Protein AF-A0A8H4ARK0-F1 (afdb_monomer_lite)

pLDDT: mean 83.79, std 12.38, range [45.91, 98.38]

Organism: Gigaspora margarita (NCBI:txid4874)

Sequence (188 aa):
MAQNTLETLVEHFGFAPISAIDDVINSVNELLYTAIMGLEQFVLSELKSSEEVDQGMDLTSDQTKEEYVDQELDAMRKKVLAVKAMNYKLKEEISRTDKCVKKLERWKERLSFLLTTAKHYNVSPVIDTVRLVTDQLLAIKRTTTNLQSQVDDEKLKQFAIISDERESFVSTMVLRQTEQMKMQQHEQ

Structure (mmCIF, N/CA/C/O backbone):
data_AF-A0A8H4ARK0-F1
#
_entry.id   AF-A0A8H4ARK0-F1
#
loop_
_atom_site.group_PDB
_atom_site.id
_atom_site.type_symbol
_atom_site.label_atom_id
_atom_site.label_alt_id
_atom_site.label_comp_id
_atom_site.label_asym_id
_atom_site.label_entity_id
_atom_site.label_seq_id
_atom_site.pdbx_PDB_ins_code
_atom_site.Cartn_x
_atom_site.Cartn_y
_atom_site.Cartn_z
_atom_site.occupancy
_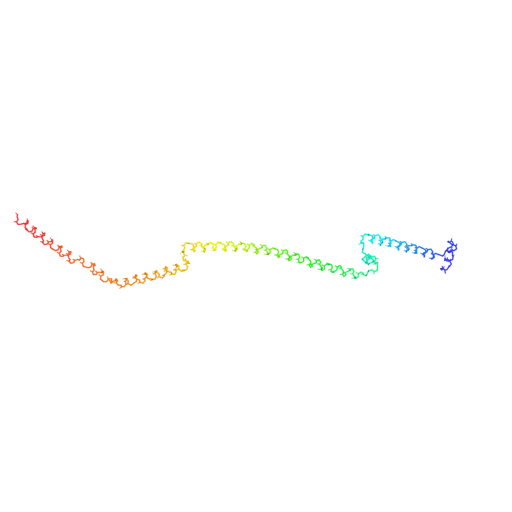atom_site.B_iso_or_equiv
_atom_site.auth_seq_id
_atom_site.auth_comp_id
_atom_site.auth_asym_id
_atom_site.auth_atom_id
_atom_site.pdbx_PDB_model_num
ATOM 1 N N . MET A 1 1 ? 49.758 -14.863 -62.834 1.00 51.56 1 MET A N 1
ATOM 2 C CA . MET A 1 1 ? 48.480 -14.559 -63.519 1.00 51.56 1 MET A CA 1
ATOM 3 C C . MET A 1 1 ? 47.736 -13.369 -62.909 1.00 51.56 1 MET A C 1
ATOM 5 O O . MET A 1 1 ? 47.153 -12.636 -63.684 1.00 51.56 1 MET A O 1
ATOM 9 N N . ALA A 1 2 ? 47.796 -13.109 -61.592 1.00 58.28 2 ALA A N 1
ATOM 10 C CA . ALA A 1 2 ? 47.162 -11.922 -60.988 1.00 58.28 2 ALA A CA 1
ATOM 11 C C . ALA A 1 2 ? 47.881 -10.577 -61.275 1.00 58.28 2 ALA A C 1
ATOM 13 O O . ALA A 1 2 ? 47.228 -9.538 -61.335 1.00 58.28 2 ALA A O 1
ATOM 14 N N . GLN A 1 3 ? 49.204 -10.593 -61.495 1.00 59.00 3 GLN A N 1
ATOM 15 C CA . GLN A 1 3 ? 49.994 -9.379 -61.767 1.00 59.00 3 GLN A CA 1
ATOM 16 C C . GLN A 1 3 ? 49.591 -8.706 -63.093 1.00 59.00 3 GLN A C 1
ATOM 18 O O . GLN A 1 3 ? 49.304 -7.515 -63.110 1.00 59.00 3 GLN A O 1
ATOM 23 N N . ASN A 1 4 ? 49.451 -9.490 -64.173 1.00 66.94 4 ASN A N 1
ATOM 24 C CA . ASN A 1 4 ? 49.097 -8.970 -65.500 1.00 66.94 4 ASN A CA 1
ATOM 25 C C . ASN A 1 4 ? 47.713 -8.305 -65.518 1.00 66.94 4 ASN A C 1
ATOM 27 O O . ASN A 1 4 ? 47.526 -7.311 -66.203 1.00 66.94 4 ASN A O 1
ATOM 31 N N . THR A 1 5 ? 46.744 -8.813 -64.750 1.00 75.31 5 THR A N 1
ATOM 32 C CA . THR A 1 5 ? 45.418 -8.185 -64.640 1.00 75.31 5 THR A CA 1
ATOM 33 C C . THR A 1 5 ? 45.461 -6.845 -63.914 1.00 75.31 5 THR A C 1
ATOM 35 O O . THR A 1 5 ? 44.751 -5.932 -64.317 1.00 75.31 5 THR A O 1
ATOM 38 N N . LEU A 1 6 ? 46.293 -6.697 -62.876 1.00 75.75 6 LEU A N 1
ATOM 39 C CA . LEU A 1 6 ? 46.456 -5.418 -62.181 1.00 75.75 6 LEU A CA 1
ATOM 40 C C . LEU A 1 6 ? 47.128 -4.389 -63.096 1.00 75.75 6 LEU A C 1
ATOM 42 O O . LEU A 1 6 ? 46.671 -3.258 -63.159 1.00 75.75 6 LEU A O 1
ATOM 46 N N . GLU A 1 7 ? 48.162 -4.796 -63.835 1.00 81.19 7 GLU A N 1
ATOM 47 C CA . GLU A 1 7 ? 48.854 -3.939 -64.805 1.00 81.19 7 GLU A CA 1
ATOM 48 C C . GLU A 1 7 ? 47.914 -3.478 -65.927 1.00 81.19 7 GLU A C 1
ATOM 50 O O . GLU A 1 7 ? 47.842 -2.283 -66.192 1.00 81.19 7 GLU A O 1
ATOM 55 N N . THR A 1 8 ? 47.110 -4.379 -66.509 1.00 81.19 8 THR A N 1
ATOM 56 C CA . THR A 1 8 ? 46.101 -4.008 -67.521 1.00 81.19 8 THR A CA 1
ATOM 57 C C . THR A 1 8 ? 45.016 -3.087 -66.956 1.00 81.19 8 THR A C 1
ATOM 59 O O . THR A 1 8 ? 44.562 -2.176 -67.643 1.00 81.19 8 THR A O 1
ATOM 62 N N . LEU A 1 9 ? 44.586 -3.293 -65.706 1.00 79.62 9 LEU A N 1
ATOM 63 C CA . LEU A 1 9 ? 43.606 -2.419 -65.052 1.00 79.62 9 LEU A CA 1
ATOM 64 C C . LEU A 1 9 ? 44.194 -1.035 -64.754 1.00 79.62 9 LEU A C 1
ATOM 66 O O . LEU A 1 9 ? 43.535 -0.033 -65.016 1.00 79.62 9 LEU A O 1
ATOM 70 N N . VAL A 1 10 ? 45.428 -0.969 -64.252 1.00 87.56 10 VAL A N 1
ATOM 71 C CA . VAL A 1 10 ? 46.145 0.292 -64.008 1.00 87.56 10 VAL A CA 1
ATOM 72 C C . VAL A 1 10 ? 46.343 1.054 -65.315 1.00 87.56 10 VAL A C 1
ATOM 74 O O . VAL A 1 10 ? 46.123 2.260 -65.355 1.00 87.56 10 VAL A O 1
ATOM 77 N N . GLU A 1 11 ? 46.711 0.360 -66.391 1.00 86.50 11 GLU A N 1
ATOM 78 C CA . GLU A 1 11 ? 46.869 0.953 -67.719 1.00 86.50 11 GLU A CA 1
ATOM 79 C C . GLU A 1 11 ? 45.535 1.476 -68.276 1.00 86.50 11 GLU A C 1
ATOM 81 O O . GLU A 1 11 ? 45.483 2.583 -68.806 1.00 86.50 11 GLU A O 1
ATOM 86 N N . HIS A 1 12 ? 44.440 0.723 -68.118 1.00 87.56 12 HIS A N 1
ATOM 87 C CA . HIS A 1 12 ? 43.123 1.117 -68.624 1.00 87.56 12 HIS A CA 1
ATOM 88 C C . HIS A 1 12 ? 42.503 2.292 -67.855 1.00 87.56 12 HIS A C 1
ATOM 90 O O . HIS A 1 12 ? 41.926 3.192 -68.462 1.00 87.56 12 HIS A O 1
ATOM 96 N N . PHE A 1 13 ? 42.601 2.279 -66.524 1.00 85.25 13 PHE A N 1
ATOM 97 C CA . PHE A 1 13 ? 41.976 3.281 -65.659 1.00 85.25 13 PHE A CA 1
ATOM 98 C C . PHE A 1 13 ? 42.891 4.473 -65.346 1.00 85.25 13 PHE A C 1
ATOM 100 O O . PHE A 1 13 ? 42.403 5.520 -64.930 1.00 85.25 13 PHE A O 1
ATOM 107 N N . GLY A 1 14 ? 44.204 4.347 -65.559 1.00 89.56 14 GLY A N 1
ATOM 108 C CA . GLY A 1 14 ? 45.192 5.390 -65.263 1.00 89.56 14 GLY A CA 1
ATOM 109 C C . GLY A 1 14 ? 45.524 5.546 -63.773 1.00 89.56 14 GLY A C 1
ATOM 110 O O . GLY A 1 14 ? 46.264 6.456 -63.406 1.00 89.56 14 GLY A O 1
ATOM 111 N N . PHE A 1 15 ? 44.995 4.676 -62.910 1.00 87.94 15 PHE A N 1
ATOM 112 C CA . PHE A 1 15 ? 45.263 4.641 -61.472 1.00 87.94 15 PHE A CA 1
ATOM 113 C C . PHE A 1 15 ? 45.183 3.204 -60.945 1.00 87.94 15 PHE A C 1
ATOM 115 O O . PHE A 1 15 ? 44.562 2.330 -61.552 1.00 87.94 15 PHE A O 1
ATOM 122 N N . ALA A 1 16 ? 45.805 2.943 -59.793 1.00 88.88 16 ALA A N 1
ATOM 123 C CA . ALA A 1 16 ? 45.709 1.641 -59.148 1.00 88.88 16 ALA A CA 1
ATOM 124 C C . ALA A 1 16 ? 44.320 1.457 -58.515 1.00 88.88 16 ALA A C 1
ATOM 126 O O . ALA A 1 16 ? 43.919 2.303 -57.720 1.00 88.88 16 ALA A O 1
ATOM 127 N N . PRO A 1 17 ? 43.593 0.354 -58.785 1.00 87.19 17 PRO A N 1
ATOM 128 C CA . PRO A 1 17 ? 42.262 0.129 -58.211 1.00 87.19 17 PRO A CA 1
ATOM 129 C C . PRO A 1 17 ? 42.208 0.234 -56.681 1.00 87.19 17 PRO A C 1
ATOM 131 O O . PRO A 1 17 ? 41.196 0.658 -56.133 1.00 87.19 17 PRO A O 1
ATOM 134 N N . ILE A 1 18 ? 43.307 -0.104 -55.994 1.00 88.38 18 ILE A N 1
ATOM 135 C CA . ILE A 1 18 ? 43.421 0.052 -54.540 1.00 88.38 18 ILE A CA 1
ATOM 136 C C . ILE A 1 18 ? 43.336 1.520 -54.104 1.00 88.38 18 ILE A C 1
ATOM 138 O O . ILE A 1 18 ? 42.669 1.807 -53.122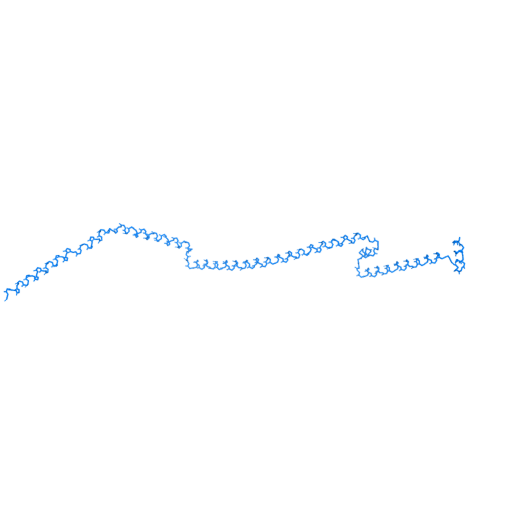 1.00 88.38 18 ILE A O 1
ATOM 142 N N . SER A 1 19 ? 43.891 2.453 -54.884 1.00 90.00 19 SER A N 1
ATOM 143 C CA . SER A 1 19 ? 43.802 3.891 -54.609 1.00 90.00 19 SER A CA 1
ATOM 144 C C . SER A 1 19 ? 42.364 4.397 -54.693 1.00 90.00 19 SER A C 1
ATOM 146 O O . SER A 1 19 ? 41.947 5.176 -53.849 1.00 90.00 19 SER A O 1
ATOM 148 N N . ALA A 1 20 ? 41.568 3.900 -55.647 1.00 89.88 20 ALA A N 1
ATOM 149 C CA . ALA A 1 20 ? 40.151 4.260 -55.713 1.00 89.88 20 ALA A CA 1
ATOM 150 C C . ALA A 1 20 ? 39.344 3.706 -54.531 1.00 89.88 20 ALA A C 1
ATOM 152 O O . ALA A 1 20 ? 38.422 4.365 -54.060 1.00 89.88 20 ALA A O 1
ATOM 153 N N . ILE A 1 21 ? 39.677 2.508 -54.039 1.00 93.50 21 ILE A N 1
ATOM 154 C CA . ILE A 1 21 ? 39.048 1.952 -52.833 1.00 93.50 21 ILE A CA 1
ATOM 155 C C . ILE A 1 21 ? 39.446 2.771 -51.601 1.00 93.50 21 ILE A C 1
ATOM 157 O O . ILE A 1 21 ? 38.573 3.106 -50.805 1.00 93.50 21 ILE A O 1
ATOM 161 N N . ASP A 1 22 ? 40.721 3.138 -51.469 1.00 95.19 22 ASP A N 1
ATOM 162 C CA . ASP A 1 22 ? 41.206 3.973 -50.368 1.00 95.19 22 ASP A CA 1
ATOM 163 C C . ASP A 1 22 ? 40.525 5.350 -50.369 1.00 95.19 22 ASP A C 1
ATOM 165 O O . ASP A 1 22 ? 40.058 5.801 -49.325 1.00 95.19 22 ASP A O 1
ATOM 169 N N . ASP A 1 23 ? 40.369 5.990 -51.531 1.00 95.00 23 ASP A N 1
ATOM 170 C CA . ASP A 1 23 ? 39.663 7.272 -51.658 1.00 95.00 23 ASP A CA 1
ATOM 171 C C . ASP A 1 23 ? 38.175 7.155 -51.281 1.00 95.00 23 ASP A C 1
ATOM 173 O O . ASP A 1 23 ? 37.614 8.035 -50.617 1.00 95.00 23 ASP A O 1
ATOM 177 N N . VAL A 1 24 ? 37.521 6.047 -51.649 1.00 95.06 24 VAL A N 1
ATOM 178 C CA . VAL A 1 24 ? 36.138 5.760 -51.234 1.00 95.06 24 VAL A CA 1
ATOM 179 C C . VAL A 1 24 ? 36.056 5.542 -49.723 1.00 95.06 24 VAL A C 1
ATOM 181 O O . VAL A 1 24 ? 35.189 6.121 -49.077 1.00 95.06 24 VAL A O 1
ATOM 184 N N . ILE A 1 25 ? 36.960 4.759 -49.135 1.00 93.44 25 ILE A N 1
ATOM 185 C CA . ILE A 1 25 ? 36.980 4.523 -47.685 1.00 93.44 25 ILE A CA 1
ATOM 186 C C . ILE A 1 25 ? 37.217 5.836 -46.934 1.00 93.44 25 ILE A C 1
ATOM 188 O O . ILE A 1 25 ? 36.484 6.147 -45.997 1.00 93.44 25 ILE A O 1
ATOM 192 N N . ASN A 1 26 ? 38.193 6.631 -47.369 1.00 94.38 26 ASN A N 1
ATOM 193 C CA . ASN A 1 26 ? 38.520 7.905 -46.740 1.00 94.38 26 ASN A CA 1
ATOM 194 C C . ASN A 1 26 ? 37.355 8.892 -46.846 1.00 94.38 26 ASN A C 1
ATOM 196 O O . ASN A 1 26 ? 36.967 9.476 -45.841 1.00 94.38 26 ASN A O 1
ATOM 200 N N . SER A 1 27 ? 36.737 9.031 -48.022 1.00 96.25 27 SER A N 1
ATOM 201 C CA . SER A 1 27 ? 35.581 9.924 -48.189 1.00 96.25 27 SER A CA 1
ATOM 202 C C . SER A 1 27 ? 34.372 9.498 -47.351 1.00 96.25 27 SER A C 1
ATOM 204 O O . SER A 1 27 ? 33.697 10.355 -46.782 1.00 96.25 27 SER A O 1
ATOM 206 N N . VAL A 1 28 ? 34.118 8.191 -47.220 1.00 94.44 28 VAL A N 1
ATOM 207 C CA . VAL A 1 28 ? 33.052 7.670 -46.353 1.00 94.44 28 VAL A CA 1
ATOM 208 C C . VAL A 1 28 ? 33.364 7.929 -44.880 1.00 94.44 28 VAL A C 1
ATOM 210 O O . VAL A 1 28 ? 32.476 8.369 -44.154 1.00 94.44 28 VAL A O 1
ATOM 213 N N . ASN A 1 29 ? 34.603 7.708 -44.440 1.00 90.94 29 ASN A N 1
ATOM 214 C CA . ASN A 1 29 ? 35.008 7.965 -43.059 1.00 90.94 29 ASN A CA 1
ATOM 215 C C . ASN A 1 29 ? 34.916 9.455 -42.713 1.00 90.94 29 ASN A C 1
ATOM 217 O O . ASN A 1 29 ? 34.326 9.806 -41.698 1.00 90.94 29 ASN A O 1
ATOM 221 N N . GLU A 1 30 ? 35.415 10.339 -43.577 1.00 94.38 30 GLU A N 1
ATOM 222 C CA . GLU A 1 30 ? 35.297 11.792 -43.402 1.00 94.38 30 GLU A CA 1
ATOM 223 C C . GLU A 1 30 ? 33.831 12.236 -43.311 1.00 94.38 30 GLU A C 1
ATOM 225 O O . GLU A 1 30 ? 33.460 13.019 -42.433 1.00 94.38 30 GLU A O 1
ATOM 230 N N . LEU A 1 31 ? 32.963 11.698 -44.176 1.00 93.94 31 LEU A N 1
ATOM 231 C CA . LEU A 1 31 ? 31.534 12.003 -44.148 1.00 93.94 31 LEU A CA 1
ATOM 232 C C . LEU A 1 31 ? 30.861 11.473 -42.875 1.00 93.94 31 LEU A C 1
ATOM 234 O O . LEU A 1 31 ? 30.014 12.159 -42.304 1.00 93.94 31 LEU A O 1
ATOM 238 N N . LEU A 1 32 ? 31.261 10.288 -42.408 1.00 88.00 32 LEU A N 1
ATOM 239 C CA . LEU A 1 32 ? 30.779 9.697 -41.164 1.00 88.00 32 LEU A CA 1
ATOM 240 C C . LEU A 1 32 ? 31.176 10.554 -39.956 1.00 88.00 32 LEU A C 1
ATOM 242 O O . LEU A 1 32 ? 30.304 10.928 -39.174 1.00 88.00 32 LEU A O 1
ATOM 246 N N . TYR A 1 33 ? 32.454 10.919 -39.828 1.00 89.12 33 TYR A N 1
ATOM 247 C CA . TYR A 1 33 ? 32.925 11.782 -38.742 1.00 89.12 33 TYR A CA 1
ATOM 248 C C . TYR A 1 33 ? 32.254 13.155 -38.788 1.00 89.12 33 TYR A C 1
ATOM 250 O O . TYR A 1 33 ? 31.778 13.635 -37.762 1.00 89.12 33 TYR A O 1
ATOM 258 N N . THR A 1 34 ? 32.110 13.750 -39.976 1.00 93.31 34 THR A N 1
ATOM 259 C CA . THR A 1 34 ? 31.403 15.029 -40.151 1.00 93.31 34 THR A CA 1
ATOM 260 C C . THR A 1 34 ? 29.944 14.936 -39.701 1.00 93.31 34 THR A C 1
ATOM 262 O O . THR A 1 34 ? 29.442 15.837 -39.027 1.00 93.31 34 THR A O 1
ATOM 265 N N . ALA A 1 35 ? 29.252 13.847 -40.044 1.00 91.75 35 ALA A N 1
ATOM 266 C CA . ALA A 1 35 ? 27.867 13.631 -39.641 1.00 91.75 35 ALA A CA 1
ATOM 267 C C . ALA A 1 35 ? 27.733 13.428 -38.124 1.00 91.75 35 ALA A C 1
ATOM 269 O O . ALA A 1 35 ? 26.840 14.018 -37.516 1.00 91.75 35 ALA A O 1
ATOM 270 N N . ILE A 1 36 ? 28.628 12.643 -37.512 1.00 87.38 36 ILE A N 1
ATOM 271 C CA . ILE A 1 36 ? 28.646 12.405 -36.061 1.00 87.38 36 ILE A CA 1
ATOM 272 C C . ILE A 1 36 ? 28.932 13.708 -35.309 1.00 87.38 36 ILE A C 1
ATOM 274 O O . ILE A 1 36 ? 28.179 14.050 -34.405 1.00 87.38 36 ILE A O 1
ATOM 278 N N . MET A 1 37 ? 29.934 14.485 -35.725 1.00 87.25 37 MET A N 1
ATOM 279 C CA . MET A 1 37 ? 30.240 15.783 -35.112 1.00 87.25 37 MET A CA 1
ATOM 280 C C . MET A 1 37 ? 29.082 16.779 -35.252 1.00 87.25 37 MET A C 1
ATOM 282 O O . MET A 1 37 ? 28.755 17.497 -34.309 1.00 87.25 37 MET A O 1
ATOM 286 N N . GLY A 1 38 ? 28.434 16.824 -36.422 1.00 89.44 38 GLY A N 1
ATOM 287 C CA . GLY A 1 38 ? 27.257 17.669 -36.635 1.00 89.44 38 GLY A CA 1
ATOM 288 C C . GLY A 1 38 ? 26.084 17.268 -35.739 1.00 89.44 38 GLY A C 1
ATOM 289 O O . GLY A 1 38 ? 25.382 18.131 -35.207 1.00 89.44 38 GLY A O 1
ATOM 290 N N . LEU A 1 39 ? 25.897 15.963 -35.531 1.00 87.94 39 LEU A N 1
ATOM 291 C CA . LEU A 1 39 ? 24.898 15.429 -34.614 1.00 87.94 39 LEU A CA 1
ATOM 292 C C . LEU A 1 39 ? 25.242 15.753 -33.153 1.00 87.94 39 LEU A C 1
ATOM 294 O O . LEU A 1 39 ? 24.378 16.237 -32.429 1.00 87.94 39 LEU A O 1
ATOM 298 N N . GLU A 1 40 ? 26.488 15.546 -32.730 1.00 86.25 40 GLU A N 1
ATOM 299 C CA . GLU A 1 40 ? 26.976 15.881 -31.388 1.00 86.25 40 GLU A CA 1
ATOM 300 C C . GLU A 1 40 ? 26.754 17.366 -31.083 1.00 86.25 40 GLU A C 1
ATOM 302 O O . GLU A 1 40 ? 26.147 17.715 -30.071 1.00 86.25 40 GLU A O 1
ATOM 307 N N . GLN A 1 41 ? 27.138 18.253 -32.004 1.00 87.69 41 GLN A N 1
ATOM 308 C CA . GLN A 1 41 ? 26.957 19.695 -31.853 1.00 87.69 41 GLN A CA 1
ATOM 309 C C . GLN A 1 41 ? 25.477 20.091 -31.740 1.00 87.69 41 GLN A C 1
ATOM 311 O O . GLN A 1 41 ? 25.124 20.952 -30.928 1.00 87.69 41 GLN A O 1
ATOM 316 N N . PHE A 1 42 ? 24.606 19.461 -32.533 1.00 88.44 42 PHE A N 1
ATOM 317 C CA . PHE A 1 42 ? 23.163 19.666 -32.438 1.00 88.44 42 PHE A CA 1
ATOM 318 C C . PHE A 1 42 ? 22.633 19.241 -31.063 1.00 88.44 42 PHE A C 1
ATOM 320 O O . PHE A 1 42 ? 21.964 20.022 -30.385 1.00 88.44 42 PHE A O 1
ATOM 327 N N . VAL A 1 43 ? 22.987 18.041 -30.607 1.00 85.69 43 VAL A N 1
ATOM 328 C CA . VAL A 1 43 ? 22.535 17.496 -29.321 1.00 85.69 43 VAL A CA 1
ATOM 329 C C . VAL A 1 43 ? 23.074 18.324 -28.144 1.00 85.69 43 VAL A C 1
ATOM 331 O O . VAL A 1 43 ? 22.308 18.654 -27.238 1.00 85.69 43 VAL A O 1
ATOM 334 N N . LEU A 1 44 ? 24.340 18.754 -28.180 1.00 86.81 44 LEU A N 1
ATOM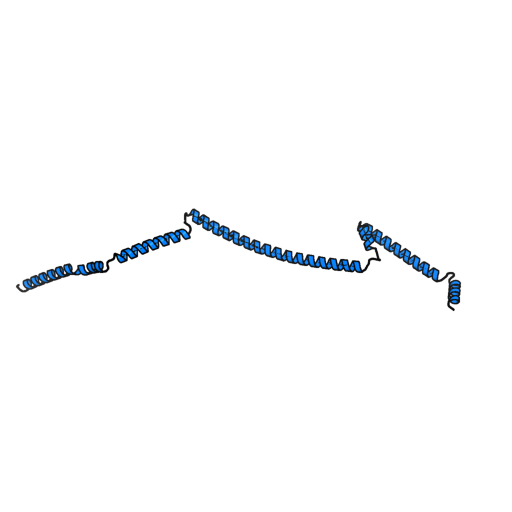 335 C CA . LEU A 1 44 ? 24.935 19.660 -27.187 1.00 86.81 44 LEU A CA 1
ATOM 336 C C . LEU A 1 44 ? 24.171 20.984 -27.079 1.00 86.81 44 LEU A C 1
ATOM 338 O O . LEU A 1 44 ? 23.983 21.504 -25.975 1.00 86.81 44 LEU A O 1
ATOM 342 N N . SER A 1 45 ? 23.715 21.523 -28.214 1.00 86.94 45 SER A N 1
ATOM 343 C CA . SER A 1 45 ? 22.960 22.778 -28.241 1.00 86.94 45 SER A CA 1
ATOM 344 C C . SER A 1 45 ? 21.588 22.671 -27.562 1.00 86.94 45 SER A C 1
ATOM 346 O O . SER A 1 45 ? 21.139 23.637 -26.941 1.00 86.94 45 SER A O 1
ATOM 348 N N . GLU A 1 46 ? 20.973 21.487 -27.599 1.00 86.00 46 GLU A N 1
ATOM 349 C CA . GLU A 1 46 ? 19.667 21.212 -26.991 1.00 86.00 46 GLU A CA 1
ATOM 350 C C . GLU A 1 46 ? 19.780 20.807 -25.509 1.00 86.00 46 GLU A C 1
ATOM 352 O O . GLU A 1 46 ? 19.040 21.315 -24.664 1.00 86.00 46 GLU A O 1
ATOM 357 N N . LEU A 1 47 ? 20.721 19.919 -25.162 1.00 78.94 47 LEU A N 1
ATOM 358 C CA . LEU A 1 47 ? 20.808 19.296 -23.830 1.00 78.94 47 LEU A CA 1
ATOM 359 C C . LEU A 1 47 ? 21.718 20.029 -22.833 1.00 78.94 47 LEU A C 1
ATOM 361 O O . LEU A 1 47 ? 21.591 19.795 -21.632 1.00 78.94 47 LEU A O 1
ATOM 365 N N . LYS A 1 48 ? 22.613 20.926 -23.282 1.00 77.62 48 LYS A N 1
ATOM 366 C CA . LYS A 1 48 ? 23.569 21.700 -22.445 1.00 77.62 48 LYS A CA 1
ATOM 367 C C . LYS A 1 48 ? 24.456 20.868 -21.497 1.00 77.62 48 LYS A C 1
ATOM 369 O O . LYS A 1 48 ? 25.140 21.443 -20.650 1.00 77.62 48 LYS A O 1
ATOM 374 N N . SER A 1 49 ? 24.459 19.546 -21.632 1.00 76.94 49 SER A N 1
ATOM 375 C CA . SER A 1 49 ? 25.196 18.601 -20.793 1.00 76.94 49 SER A CA 1
ATOM 376 C C . SER A 1 49 ? 26.283 17.946 -21.638 1.00 76.94 49 SER A C 1
ATOM 378 O O . SER A 1 49 ? 26.004 17.055 -22.430 1.00 76.94 49 SER A O 1
ATOM 380 N N . SER A 1 50 ? 27.519 18.442 -21.537 1.00 75.75 50 SER A N 1
ATOM 381 C CA . SER A 1 50 ? 28.603 18.013 -22.434 1.00 75.75 50 SER A CA 1
ATOM 382 C C . SER A 1 50 ? 29.064 16.580 -22.188 1.00 75.75 50 SER A C 1
ATOM 384 O O . SER A 1 50 ? 29.437 15.892 -23.127 1.00 75.75 50 SER A O 1
ATOM 386 N N . GLU A 1 51 ? 29.045 16.137 -20.933 1.00 76.06 51 GLU A N 1
ATOM 387 C CA . GLU A 1 51 ? 29.602 14.845 -20.522 1.00 76.06 51 GLU A CA 1
ATOM 388 C C . GLU A 1 51 ? 28.672 13.673 -20.877 1.00 76.06 51 GLU A C 1
ATOM 390 O O . GLU A 1 51 ? 29.131 12.619 -21.303 1.00 76.06 51 GLU A O 1
ATOM 395 N N . GLU A 1 52 ? 27.355 13.871 -20.776 1.00 72.94 52 GLU A N 1
ATOM 396 C CA . GLU A 1 52 ? 26.357 12.855 -21.142 1.00 72.94 52 GLU A CA 1
ATOM 397 C C . GLU A 1 52 ? 26.241 12.678 -22.660 1.00 72.94 52 GLU A C 1
ATOM 399 O O . GLU A 1 52 ? 25.955 11.580 -23.133 1.00 72.94 52 GLU A O 1
ATOM 404 N N . VAL A 1 53 ? 26.469 13.746 -23.431 1.00 79.12 53 VAL A N 1
ATOM 405 C CA . VAL A 1 53 ? 26.438 13.685 -24.898 1.00 79.12 53 VAL A CA 1
ATOM 406 C C . VAL A 1 53 ? 27.667 12.961 -25.439 1.00 79.12 53 VAL A C 1
ATOM 408 O O . VAL A 1 53 ? 27.511 12.104 -26.301 1.00 79.12 53 VAL A O 1
ATOM 411 N N . ASP A 1 54 ? 28.852 13.232 -24.887 1.00 76.12 54 ASP A N 1
ATOM 412 C CA . ASP A 1 54 ? 30.092 12.536 -25.253 1.00 76.12 54 ASP A CA 1
ATOM 413 C C . ASP A 1 54 ? 29.997 11.029 -24.938 1.00 76.12 54 ASP A C 1
ATOM 415 O O . ASP A 1 54 ? 30.224 10.182 -25.799 1.00 76.12 54 ASP A O 1
ATOM 419 N N . GLN A 1 55 ? 29.515 10.675 -23.740 1.00 74.56 55 GLN A N 1
ATOM 420 C CA . GLN A 1 55 ? 29.301 9.273 -23.354 1.00 74.56 55 GLN A CA 1
ATOM 421 C C . GLN A 1 55 ? 28.189 8.583 -24.161 1.00 74.56 55 GLN A C 1
ATOM 423 O O . GLN A 1 55 ? 28.287 7.391 -24.439 1.00 74.56 55 GLN A O 1
ATOM 428 N N . GLY A 1 56 ? 27.129 9.303 -24.537 1.00 73.56 56 GLY A N 1
ATOM 429 C CA . GLY A 1 56 ? 26.022 8.755 -25.327 1.00 73.56 56 GLY A CA 1
ATOM 430 C C . GLY A 1 56 ? 26.338 8.584 -26.817 1.00 73.56 56 GLY A C 1
ATOM 431 O O . GLY A 1 56 ? 25.713 7.755 -27.477 1.00 73.56 56 GLY A O 1
ATOM 432 N N . MET A 1 57 ? 27.295 9.352 -27.346 1.00 74.38 57 MET A N 1
ATOM 433 C CA . MET A 1 57 ? 27.776 9.242 -28.729 1.00 74.38 57 MET A CA 1
ATOM 434 C C . MET A 1 57 ? 28.925 8.238 -28.884 1.00 74.38 57 MET A C 1
ATOM 436 O O . MET A 1 57 ? 29.302 7.919 -30.015 1.00 74.38 57 MET A O 1
ATOM 440 N N . ASP A 1 58 ? 29.461 7.705 -27.781 1.00 74.50 58 ASP A N 1
ATOM 441 C CA . ASP A 1 58 ? 30.485 6.664 -27.808 1.00 74.50 58 ASP A CA 1
ATOM 442 C C . ASP A 1 58 ? 29.913 5.338 -28.338 1.00 74.50 58 ASP A C 1
ATOM 444 O O . ASP A 1 58 ? 29.358 4.505 -27.613 1.00 74.50 58 ASP A O 1
ATOM 448 N N . LEU A 1 59 ? 30.099 5.127 -29.642 1.00 67.62 59 LEU A N 1
ATOM 449 C CA . LEU A 1 59 ? 29.717 3.915 -30.371 1.00 67.62 59 LEU A CA 1
ATOM 450 C C . LEU A 1 59 ? 30.501 2.665 -29.930 1.00 67.62 59 LEU A C 1
ATOM 452 O O . LEU A 1 59 ? 30.182 1.564 -30.379 1.00 67.62 59 LEU A O 1
ATOM 456 N N . THR A 1 60 ? 31.525 2.811 -29.080 1.00 68.50 60 THR A N 1
ATOM 457 C CA . THR A 1 60 ? 32.285 1.689 -28.505 1.00 68.50 60 THR A CA 1
ATOM 458 C C . THR A 1 60 ? 31.734 1.210 -27.162 1.00 68.50 60 THR A C 1
ATOM 460 O O . THR A 1 60 ? 32.304 0.299 -26.555 1.00 68.50 60 THR A O 1
ATOM 463 N N . SER A 1 61 ? 30.611 1.786 -26.717 1.00 64.00 61 SER A N 1
ATOM 464 C CA . SER A 1 61 ? 29.923 1.392 -25.491 1.00 64.00 61 SER A CA 1
ATOM 465 C C . SER A 1 61 ? 29.698 -0.123 -25.430 1.00 64.00 61 SER A C 1
ATOM 467 O O . SER A 1 61 ? 29.102 -0.742 -26.309 1.00 64.00 61 SER A O 1
ATOM 469 N N . ASP A 1 62 ? 30.220 -0.721 -24.362 1.00 71.62 62 ASP A N 1
ATOM 470 C CA . ASP A 1 62 ? 30.178 -2.155 -24.100 1.00 71.62 62 ASP A CA 1
ATOM 471 C C . ASP A 1 62 ? 28.734 -2.591 -23.795 1.00 71.62 62 ASP A C 1
ATOM 473 O O . ASP A 1 62 ? 28.143 -2.130 -22.814 1.00 71.62 62 ASP A O 1
ATOM 477 N N . GLN A 1 63 ? 28.178 -3.495 -24.612 1.00 74.19 63 GLN A N 1
ATOM 478 C CA . GLN A 1 63 ? 26.820 -4.050 -24.465 1.00 74.19 63 GLN A CA 1
ATOM 479 C C . GLN A 1 63 ? 26.547 -4.573 -23.045 1.00 74.19 63 GLN A C 1
ATOM 481 O O . GLN A 1 63 ? 25.420 -4.525 -22.558 1.00 74.19 63 GLN A O 1
ATOM 486 N N . THR A 1 64 ? 27.588 -5.014 -22.333 1.00 76.00 64 THR A N 1
ATOM 487 C CA . THR A 1 64 ? 27.465 -5.492 -20.951 1.00 76.00 64 THR A CA 1
ATOM 488 C C . THR A 1 64 ? 27.079 -4.392 -19.953 1.00 76.00 64 THR A C 1
ATOM 490 O O . THR A 1 64 ? 26.399 -4.672 -18.963 1.00 76.00 64 THR A O 1
ATOM 493 N N . LYS A 1 65 ? 27.475 -3.135 -20.196 1.00 80.44 65 LYS A N 1
ATOM 494 C CA . LYS A 1 65 ? 27.100 -1.993 -19.347 1.00 80.44 65 LYS A CA 1
ATOM 495 C C . LYS A 1 65 ? 25.640 -1.606 -19.549 1.00 80.44 65 LYS A C 1
ATOM 497 O O . LYS A 1 65 ? 24.964 -1.297 -18.573 1.00 80.44 65 LYS A O 1
ATOM 502 N N . GLU A 1 66 ? 25.160 -1.654 -20.787 1.00 82.31 66 GLU A N 1
ATOM 503 C CA . GLU A 1 66 ? 23.760 -1.381 -21.120 1.00 82.31 66 GLU A CA 1
ATOM 504 C C . GLU A 1 66 ? 22.836 -2.414 -20.458 1.00 82.31 66 GLU A C 1
ATOM 506 O O . GLU A 1 66 ? 21.921 -2.046 -19.720 1.00 82.31 66 GLU A O 1
ATOM 511 N N . GLU A 1 67 ? 23.162 -3.706 -20.582 1.00 86.75 67 GLU A N 1
ATOM 512 C CA . GLU A 1 67 ? 22.416 -4.782 -19.917 1.00 86.75 67 GLU A CA 1
ATOM 513 C C . GLU A 1 67 ? 22.408 -4.646 -18.386 1.00 86.75 67 GLU A C 1
ATOM 515 O O . GLU A 1 67 ? 21.396 -4.928 -17.736 1.00 86.75 67 GLU A O 1
ATOM 520 N N . TYR A 1 68 ? 23.523 -4.213 -17.786 1.00 89.81 68 TYR A N 1
ATOM 521 C CA . TYR A 1 68 ? 23.595 -3.963 -16.346 1.00 89.81 68 TYR A CA 1
ATOM 522 C C . TYR A 1 68 ? 22.648 -2.832 -15.920 1.00 89.81 68 TYR A C 1
ATOM 524 O O . TYR A 1 68 ? 21.888 -2.992 -14.959 1.00 89.81 68 TYR A O 1
ATOM 532 N N . VAL A 1 69 ? 22.662 -1.710 -16.647 1.00 89.12 69 VAL A N 1
ATOM 533 C CA . VAL A 1 69 ? 21.791 -0.559 -16.365 1.00 89.12 69 VAL A CA 1
ATOM 534 C C . VAL A 1 69 ? 20.320 -0.946 -16.508 1.00 89.12 69 VAL A C 1
ATOM 536 O O . VAL A 1 69 ? 19.513 -0.605 -15.641 1.00 89.12 69 VAL A O 1
ATOM 539 N N . ASP A 1 70 ? 19.966 -1.724 -17.529 1.00 92.56 70 ASP A N 1
ATOM 540 C CA . ASP A 1 70 ? 18.599 -2.215 -17.719 1.00 92.56 70 ASP A CA 1
ATOM 541 C C . ASP A 1 70 ? 18.133 -3.113 -16.567 1.00 92.56 70 ASP A C 1
ATOM 543 O O . ASP A 1 70 ? 17.028 -2.940 -16.034 1.00 92.56 70 ASP A O 1
ATOM 547 N N . GLN A 1 71 ? 18.984 -4.040 -16.118 1.00 94.69 71 GLN A N 1
ATOM 548 C CA . GLN A 1 71 ? 18.678 -4.894 -14.968 1.00 94.69 71 GLN A CA 1
ATOM 549 C C . GLN A 1 71 ? 18.489 -4.079 -13.684 1.00 94.69 71 GLN A C 1
ATOM 551 O O . GLN A 1 71 ? 17.574 -4.356 -12.894 1.00 94.69 71 GLN A O 1
ATOM 556 N N . GLU A 1 72 ? 19.325 -3.062 -13.469 1.00 96.19 72 GLU A N 1
ATOM 557 C CA . GLU A 1 72 ? 19.213 -2.168 -12.320 1.00 96.19 72 GLU A CA 1
ATOM 558 C C . GLU A 1 72 ? 17.921 -1.338 -12.375 1.00 96.19 72 GLU A C 1
ATOM 560 O O . GLU A 1 72 ? 17.185 -1.267 -11.380 1.00 96.19 72 GLU A O 1
ATOM 565 N N . LEU A 1 73 ? 17.579 -0.784 -13.541 1.00 95.88 73 LEU A N 1
ATOM 566 C CA . LEU A 1 73 ? 16.334 -0.047 -13.757 1.00 95.88 73 LEU A CA 1
ATOM 567 C C . LEU A 1 73 ? 15.109 -0.915 -13.468 1.00 95.88 73 LEU A C 1
ATOM 569 O O . LEU A 1 73 ? 14.181 -0.473 -12.781 1.00 95.88 73 LEU A O 1
ATOM 573 N N . ASP A 1 74 ? 15.107 -2.167 -13.915 1.00 96.62 74 ASP A N 1
ATOM 574 C CA . ASP A 1 74 ? 14.011 -3.095 -13.650 1.00 96.62 74 ASP A CA 1
ATOM 575 C C . ASP A 1 74 ? 13.910 -3.490 -12.173 1.00 96.62 74 ASP A C 1
ATOM 577 O O . ASP A 1 74 ? 12.803 -3.580 -11.620 1.00 96.62 74 ASP A O 1
ATOM 581 N N . ALA A 1 75 ? 15.041 -3.667 -11.488 1.00 96.56 75 ALA A N 1
ATOM 582 C CA . ALA A 1 75 ? 15.057 -3.883 -10.045 1.00 96.56 75 ALA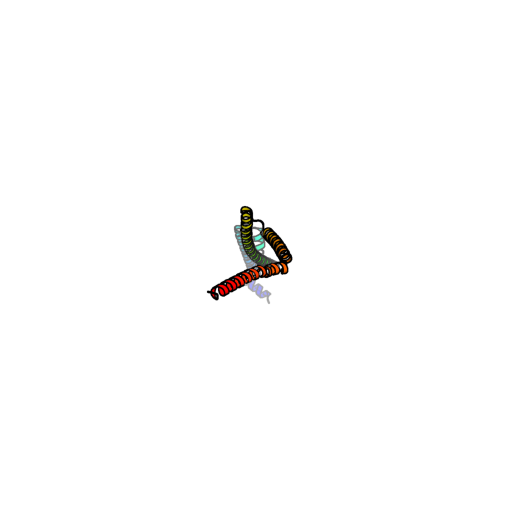 A CA 1
ATOM 583 C C . ALA A 1 75 ? 14.478 -2.672 -9.292 1.00 96.56 75 ALA A C 1
ATOM 585 O O . ALA A 1 75 ? 13.670 -2.833 -8.368 1.00 96.56 75 ALA A O 1
ATOM 586 N N . MET A 1 76 ? 14.833 -1.457 -9.711 1.00 96.44 76 MET A N 1
ATOM 587 C CA . MET A 1 76 ? 14.317 -0.218 -9.132 1.00 96.44 76 MET A CA 1
ATOM 588 C C . MET A 1 76 ? 12.820 -0.042 -9.396 1.00 96.44 76 MET A C 1
ATOM 590 O O . MET A 1 76 ? 12.065 0.238 -8.460 1.00 96.44 76 MET A O 1
ATOM 594 N N . ARG A 1 77 ? 12.344 -0.311 -10.617 1.00 97.44 77 ARG A N 1
ATOM 595 C CA . ARG A 1 77 ? 10.908 -0.308 -10.952 1.00 97.44 77 ARG A CA 1
ATOM 596 C C . ARG A 1 77 ? 10.119 -1.267 -10.061 1.00 97.44 77 ARG A C 1
ATOM 598 O O . ARG A 1 77 ? 9.086 -0.879 -9.509 1.00 97.44 77 ARG A O 1
ATOM 605 N N . LYS A 1 78 ? 10.620 -2.491 -9.850 1.00 97.38 78 LYS A N 1
ATOM 606 C CA . LYS A 1 78 ? 9.993 -3.480 -8.951 1.00 97.38 78 LYS A CA 1
ATOM 607 C C . LYS A 1 78 ? 9.910 -2.972 -7.510 1.00 97.38 78 LYS A C 1
ATOM 609 O O . LYS A 1 78 ? 8.846 -3.066 -6.895 1.00 97.38 78 LYS A O 1
ATOM 614 N N . LYS A 1 79 ? 10.991 -2.383 -6.982 1.00 97.69 79 LYS A N 1
ATOM 615 C CA . LYS A 1 79 ? 11.002 -1.776 -5.636 1.00 97.69 79 LYS A CA 1
ATOM 616 C C . LYS A 1 79 ? 9.972 -0.652 -5.517 1.00 97.69 79 LYS A C 1
ATOM 618 O O . LYS A 1 79 ? 9.203 -0.629 -4.557 1.00 97.69 79 LYS A O 1
ATOM 623 N N . VAL A 1 80 ? 9.904 0.241 -6.503 1.00 97.94 80 VAL A N 1
ATOM 624 C CA . VAL A 1 80 ? 8.938 1.353 -6.524 1.00 97.94 80 VAL A CA 1
ATOM 625 C C . VAL A 1 80 ? 7.498 0.839 -6.521 1.00 97.94 80 VAL A C 1
ATOM 627 O O . VAL A 1 80 ? 6.671 1.333 -5.752 1.00 97.94 80 VAL A O 1
ATOM 630 N N . LEU A 1 81 ? 7.187 -0.182 -7.325 1.00 97.62 81 LEU A N 1
ATOM 631 C CA . LEU A 1 81 ? 5.857 -0.798 -7.342 1.00 97.62 81 LEU A CA 1
ATOM 632 C C . LEU A 1 81 ? 5.497 -1.430 -5.992 1.00 97.62 81 LEU A C 1
ATOM 634 O O . LEU A 1 81 ? 4.382 -1.226 -5.506 1.00 97.62 81 LEU A O 1
ATOM 638 N N . ALA A 1 82 ? 6.439 -2.132 -5.356 1.00 97.50 82 ALA A N 1
ATOM 639 C CA . ALA A 1 82 ? 6.235 -2.719 -4.034 1.00 97.50 82 ALA A CA 1
ATOM 640 C C . ALA A 1 82 ? 5.951 -1.646 -2.969 1.00 97.50 82 ALA A C 1
ATOM 642 O O . ALA A 1 82 ? 4.980 -1.758 -2.216 1.00 97.50 82 ALA A O 1
ATOM 643 N N . VAL A 1 83 ? 6.735 -0.561 -2.955 1.00 97.69 83 VAL A N 1
ATOM 644 C CA . VAL A 1 83 ? 6.524 0.578 -2.046 1.00 97.69 83 VAL A CA 1
ATOM 645 C C . VAL A 1 83 ? 5.172 1.244 -2.305 1.00 97.69 83 VAL A C 1
ATOM 647 O O . VAL A 1 83 ? 4.440 1.542 -1.362 1.00 97.69 83 VAL A O 1
ATOM 650 N N . LYS A 1 84 ? 4.783 1.435 -3.571 1.00 98.00 84 LYS A N 1
ATOM 651 C CA . LYS A 1 84 ? 3.482 2.015 -3.934 1.00 98.00 84 LYS A CA 1
ATOM 652 C C . LYS A 1 84 ? 2.316 1.152 -3.446 1.00 98.00 84 LYS A C 1
ATOM 654 O O . LYS A 1 84 ? 1.360 1.688 -2.884 1.00 98.00 84 LYS A O 1
ATOM 659 N N . ALA A 1 85 ? 2.404 -0.167 -3.616 1.00 97.38 85 ALA A N 1
ATOM 660 C CA . ALA A 1 85 ? 1.398 -1.106 -3.126 1.00 97.38 85 ALA A CA 1
ATOM 661 C C . ALA A 1 85 ? 1.303 -1.092 -1.590 1.00 97.38 85 ALA A C 1
ATOM 663 O O . ALA A 1 85 ? 0.204 -1.035 -1.032 1.00 97.38 85 ALA A O 1
ATOM 664 N N . MET A 1 86 ? 2.446 -1.067 -0.898 1.00 97.69 86 MET A N 1
ATOM 665 C CA . MET A 1 86 ? 2.492 -0.965 0.562 1.00 97.69 86 MET A CA 1
ATOM 666 C C . MET A 1 86 ? 1.891 0.355 1.060 1.00 97.69 86 MET A C 1
ATOM 668 O O . MET A 1 86 ? 1.067 0.342 1.973 1.00 97.69 86 MET A O 1
ATOM 672 N N . ASN A 1 87 ? 2.223 1.480 0.423 1.00 97.69 87 ASN A N 1
ATOM 673 C CA . ASN A 1 87 ? 1.657 2.792 0.744 1.00 97.69 87 ASN A CA 1
ATOM 674 C C . ASN A 1 87 ? 0.137 2.832 0.568 1.00 97.69 87 ASN A C 1
ATOM 676 O O . ASN A 1 87 ? -0.563 3.409 1.400 1.00 97.69 87 ASN A O 1
ATOM 680 N N . TYR A 1 88 ? -0.390 2.198 -0.482 1.00 98.00 88 TYR A N 1
ATOM 681 C CA . TYR A 1 88 ? -1.835 2.080 -0.668 1.00 98.00 88 TYR A CA 1
ATOM 682 C C . TYR A 1 88 ? -2.491 1.333 0.501 1.00 98.00 88 TYR A C 1
ATOM 684 O O . TYR A 1 88 ? -3.449 1.833 1.094 1.00 98.00 88 TYR A O 1
ATOM 692 N N . LYS A 1 89 ? -1.923 0.185 0.893 1.00 98.00 89 LYS A N 1
ATOM 693 C CA . LYS A 1 89 ? -2.425 -0.618 2.016 1.00 98.00 89 LYS A CA 1
ATOM 694 C C . LYS A 1 89 ? -2.349 0.132 3.348 1.00 98.00 89 LYS A C 1
ATOM 696 O O . LYS A 1 89 ? -3.305 0.117 4.117 1.00 98.00 89 LYS A O 1
ATOM 701 N N . LEU A 1 90 ? -1.246 0.836 3.602 1.00 98.00 90 LEU A N 1
ATOM 702 C CA . LEU A 1 90 ? -1.086 1.679 4.791 1.00 98.00 90 LEU A CA 1
ATOM 703 C C . LEU A 1 90 ? -2.145 2.783 4.842 1.00 98.00 90 LEU A C 1
ATOM 705 O O . LEU A 1 90 ? -2.748 3.006 5.887 1.00 98.00 90 LEU A O 1
ATOM 709 N N . LYS A 1 91 ? -2.424 3.444 3.714 1.00 98.31 91 LYS A N 1
ATOM 710 C CA . LYS A 1 91 ? -3.454 4.488 3.635 1.00 98.31 91 LYS A CA 1
ATOM 711 C C . LYS A 1 91 ? -4.852 3.942 3.931 1.00 98.31 91 LYS A C 1
ATOM 713 O O . LYS A 1 91 ? -5.649 4.612 4.590 1.00 98.31 91 LYS A O 1
ATOM 718 N N . GLU A 1 92 ? -5.147 2.729 3.472 1.00 98.06 92 GLU A N 1
ATOM 719 C CA . GLU A 1 92 ? -6.403 2.054 3.786 1.00 98.06 92 GLU A CA 1
ATOM 720 C C . GLU A 1 92 ? -6.519 1.738 5.286 1.00 98.06 92 GLU A C 1
ATOM 722 O O . GLU A 1 92 ? -7.535 2.063 5.905 1.00 98.06 92 GLU A O 1
ATOM 727 N N . GLU A 1 93 ? -5.467 1.185 5.892 1.00 97.81 93 GLU A N 1
ATOM 728 C CA . GLU A 1 93 ? -5.423 0.895 7.332 1.00 97.81 93 GLU A CA 1
ATOM 729 C C . GLU A 1 93 ? -5.524 2.164 8.192 1.00 97.81 93 GLU A C 1
ATOM 731 O O . GLU A 1 93 ? -6.261 2.191 9.181 1.00 97.81 93 GLU A O 1
ATOM 736 N N . ILE A 1 94 ? -4.893 3.265 7.779 1.00 98.00 94 ILE A N 1
ATOM 737 C CA . ILE A 1 94 ? -5.068 4.575 8.426 1.00 98.00 94 ILE A CA 1
ATOM 738 C C . ILE A 1 94 ? -6.539 5.010 8.367 1.00 98.00 94 ILE A C 1
ATOM 740 O O . ILE A 1 94 ? -7.106 5.430 9.372 1.00 98.00 94 ILE A O 1
ATOM 744 N N . SER A 1 95 ? -7.210 4.854 7.222 1.00 98.00 95 SER A N 1
ATOM 745 C CA . SER A 1 95 ? -8.635 5.195 7.110 1.00 98.00 95 SER A CA 1
ATOM 746 C C . SER A 1 95 ? -9.523 4.317 8.003 1.00 98.00 95 SER A C 1
ATOM 748 O O . SER A 1 95 ? -10.498 4.800 8.585 1.00 98.00 95 SER A O 1
ATOM 750 N N . ARG A 1 96 ? -9.203 3.024 8.131 1.00 97.81 96 ARG A N 1
ATOM 751 C CA . ARG A 1 96 ? -9.928 2.089 9.008 1.00 97.81 96 ARG A CA 1
ATOM 752 C C . ARG A 1 96 ? -9.739 2.443 10.482 1.00 97.81 96 ARG A C 1
ATOM 754 O O . ARG A 1 96 ? -10.724 2.503 11.221 1.00 97.81 96 ARG A O 1
ATOM 761 N N . THR A 1 97 ? -8.502 2.710 10.894 1.00 97.06 97 THR A N 1
ATOM 762 C CA . THR A 1 97 ? -8.174 3.084 12.276 1.00 97.06 97 THR A CA 1
ATOM 763 C C . THR A 1 97 ? -8.800 4.425 12.652 1.00 97.06 97 THR A C 1
ATOM 765 O O . THR A 1 97 ? -9.459 4.497 13.685 1.00 97.06 97 THR A O 1
ATOM 768 N N . ASP A 1 98 ? -8.752 5.432 11.778 1.00 98.38 98 ASP A N 1
ATOM 769 C CA . ASP A 1 98 ? -9.402 6.734 11.997 1.00 98.38 98 ASP A CA 1
ATOM 770 C C . ASP A 1 98 ? -10.928 6.605 12.179 1.00 98.38 98 ASP A C 1
ATOM 772 O O . ASP A 1 98 ? -11.526 7.170 13.099 1.00 98.38 98 ASP A O 1
ATOM 776 N N . LYS A 1 99 ? -11.587 5.764 11.366 1.00 98.00 99 LYS A N 1
ATOM 777 C CA . LYS A 1 99 ? -13.016 5.448 11.550 1.00 98.00 99 LYS A CA 1
ATOM 778 C C . LYS A 1 99 ? -13.296 4.783 12.899 1.00 98.00 99 LYS A C 1
ATOM 780 O O . LYS A 1 99 ? -14.350 5.036 13.485 1.00 98.00 99 LYS A O 1
ATOM 785 N N . CYS A 1 100 ? -12.402 3.914 13.370 1.00 97.38 100 CYS A N 1
ATOM 786 C CA . CYS A 1 100 ? -12.533 3.252 14.666 1.00 97.38 100 CYS A CA 1
ATOM 787 C C . CYS A 1 100 ? -12.374 4.253 15.818 1.00 97.38 100 CYS A C 1
ATOM 789 O O . CYS A 1 100 ? -13.237 4.317 16.694 1.00 97.38 100 CYS A O 1
ATOM 791 N N . VAL A 1 101 ? -11.350 5.108 15.756 1.00 97.75 101 VAL A N 1
ATOM 792 C CA . VAL A 1 101 ? -11.108 6.180 16.732 1.00 97.75 101 VAL A CA 1
ATOM 793 C C . VAL A 1 101 ? -12.329 7.092 16.840 1.00 97.75 101 VAL A C 1
ATOM 795 O O . VAL A 1 101 ? -12.872 7.253 17.929 1.00 97.75 101 VAL A O 1
ATOM 798 N N . LYS A 1 102 ? -12.883 7.553 15.712 1.00 97.81 102 LYS A N 1
ATOM 799 C CA . LYS A 1 102 ? -14.113 8.370 15.688 1.00 97.81 102 LYS A CA 1
ATOM 800 C C . LYS A 1 102 ? -15.339 7.680 16.290 1.00 97.81 102 LYS A C 1
ATOM 802 O O . LYS A 1 102 ? -16.291 8.344 16.703 1.00 97.81 102 LYS A O 1
ATOM 807 N N . LYS A 1 103 ? -15.411 6.345 16.275 1.00 97.69 103 LYS A N 1
ATOM 808 C CA . LYS A 1 103 ? -16.487 5.605 16.963 1.00 97.69 103 LYS A CA 1
ATOM 809 C C . LYS A 1 103 ? -16.238 5.564 18.468 1.00 97.69 103 LYS A C 1
ATOM 811 O O . LYS A 1 103 ? -17.169 5.806 19.232 1.00 97.69 103 LYS A O 1
ATOM 816 N N . LEU A 1 104 ? -14.999 5.296 18.874 1.00 96.94 104 LEU A N 1
ATOM 817 C CA . LEU A 1 104 ? -14.601 5.255 20.279 1.00 96.94 104 LEU A CA 1
ATOM 818 C C . LEU A 1 104 ? -14.747 6.618 20.956 1.00 96.94 104 LEU A C 1
ATOM 820 O O . LEU A 1 1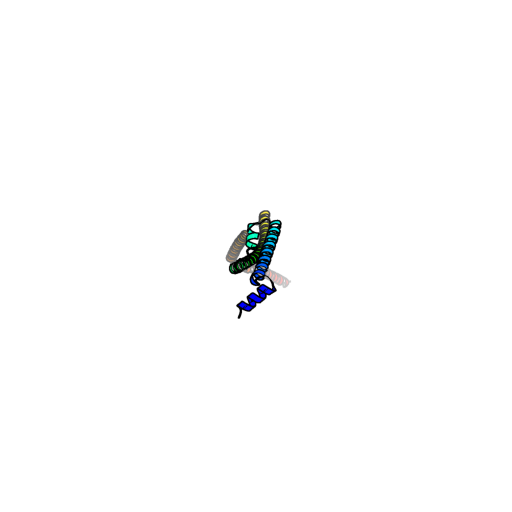04 ? -15.251 6.675 22.074 1.00 96.94 104 LEU A O 1
ATOM 824 N N . GLU A 1 105 ? -14.401 7.711 20.279 1.00 97.62 105 GLU A N 1
ATOM 825 C CA . GLU A 1 105 ? -14.610 9.068 20.795 1.00 97.62 105 GLU A CA 1
ATOM 826 C C . GLU A 1 105 ? -16.090 9.357 21.042 1.00 97.62 105 GLU A C 1
ATOM 828 O O . GLU A 1 105 ? -16.455 9.766 22.140 1.00 97.62 105 GLU A O 1
ATOM 833 N N . ARG A 1 106 ? -16.970 9.008 20.095 1.00 96.88 106 ARG A N 1
ATOM 834 C CA . ARG A 1 106 ? -18.423 9.135 20.289 1.00 96.88 106 ARG A CA 1
ATOM 835 C C . ARG A 1 106 ? -18.932 8.322 21.480 1.00 96.88 106 ARG A C 1
ATOM 837 O O . ARG A 1 106 ? -19.825 8.764 22.198 1.00 96.88 106 ARG A O 1
ATOM 844 N N . TRP A 1 107 ? -18.405 7.119 21.707 1.00 96.19 107 TRP A N 1
ATOM 845 C CA . TRP A 1 107 ? -18.775 6.323 22.884 1.00 96.19 107 TRP A CA 1
ATOM 846 C C . TRP A 1 107 ? -18.235 6.916 24.180 1.00 96.19 107 TRP A C 1
ATOM 848 O O . TRP A 1 107 ? -18.965 6.963 25.167 1.00 96.19 107 TRP A O 1
ATOM 858 N N . LYS A 1 108 ? -17.000 7.421 24.168 1.00 96.50 108 LYS A N 1
ATOM 859 C CA . LYS A 1 108 ? -16.406 8.145 25.292 1.00 96.50 108 LYS A CA 1
ATOM 860 C C . LYS A 1 108 ? -17.238 9.373 25.652 1.00 96.50 108 LYS A C 1
ATOM 862 O O . LYS A 1 108 ? -17.535 9.559 26.826 1.00 96.50 108 LYS A O 1
ATOM 867 N N . GLU A 1 109 ? -17.663 10.164 24.671 1.00 95.88 109 GLU A N 1
ATOM 868 C CA . GLU A 1 109 ? -18.542 11.320 24.875 1.00 95.88 109 GLU A CA 1
ATOM 869 C C . GLU A 1 109 ? -19.871 10.901 25.505 1.00 95.88 109 GLU A C 1
ATOM 871 O O . GLU A 1 109 ? -20.260 11.451 26.534 1.00 95.88 109 GLU A O 1
ATOM 876 N N . ARG A 1 110 ? -20.530 9.865 24.968 1.00 94.50 110 ARG A N 1
ATOM 877 C CA . ARG A 1 110 ? -21.792 9.347 25.529 1.00 94.50 110 ARG A CA 1
ATOM 878 C C . ARG A 1 110 ? -21.629 8.838 26.960 1.00 94.50 110 ARG A C 1
ATOM 880 O O . ARG A 1 110 ? -22.475 9.126 27.801 1.00 94.50 110 ARG A O 1
ATOM 887 N N . LEU A 1 111 ? -20.552 8.112 27.254 1.00 91.50 111 LEU A N 1
ATOM 888 C CA . LEU A 1 111 ? -20.250 7.657 28.613 1.00 91.50 111 LEU A CA 1
ATOM 889 C C . LEU A 1 111 ? -19.943 8.829 29.542 1.00 91.50 111 LEU A C 1
ATOM 891 O O . LEU A 1 111 ? -20.417 8.849 30.675 1.00 91.50 111 LEU A O 1
ATOM 895 N N . SER A 1 112 ? -19.190 9.818 29.062 1.00 91.81 112 SER A N 1
ATOM 896 C CA . SER A 1 112 ? -18.878 11.011 29.841 1.00 91.81 112 SER A CA 1
ATOM 897 C C . SER A 1 112 ? -20.136 11.806 30.168 1.00 91.81 112 SER A C 1
ATOM 899 O O . SER A 1 112 ? -20.278 12.209 31.314 1.00 91.81 112 SER A O 1
ATOM 901 N N . PHE A 1 113 ? -21.070 11.927 29.216 1.00 90.88 113 PHE A N 1
ATOM 902 C CA . PHE A 1 113 ? -22.386 12.525 29.415 1.00 90.88 113 PHE A CA 1
ATOM 903 C C . PHE A 1 113 ? -23.170 11.776 30.490 1.00 90.88 113 PHE A C 1
ATOM 905 O O . PHE A 1 113 ? -23.611 12.385 31.454 1.00 90.88 113 PHE A O 1
ATOM 912 N N . LEU A 1 114 ? -23.287 10.447 30.388 1.00 86.62 114 LEU A N 1
ATOM 913 C CA . LEU A 1 114 ? -23.993 9.654 31.401 1.00 86.62 114 LEU A CA 1
ATOM 914 C C . LEU A 1 114 ? -23.372 9.826 32.794 1.00 86.62 114 LEU A C 1
ATOM 916 O O . LEU A 1 114 ? -24.095 9.934 33.784 1.00 86.62 114 LEU A O 1
ATOM 920 N N . LEU A 1 115 ? -22.041 9.904 32.872 1.00 85.12 115 LEU A N 1
ATOM 921 C CA . LEU A 1 115 ? -21.327 10.117 34.126 1.00 85.12 115 LEU A CA 1
ATOM 922 C C . LEU A 1 115 ? -21.547 11.529 34.695 1.00 85.12 115 LEU A C 1
ATOM 924 O O . LEU A 1 115 ? -21.757 11.666 35.901 1.00 85.12 115 LEU A O 1
ATOM 928 N N . THR A 1 116 ? -21.506 12.584 33.873 1.00 86.94 116 THR A N 1
ATOM 929 C CA . THR A 1 116 ? -21.776 13.959 34.331 1.00 86.94 116 THR A CA 1
ATOM 930 C C . THR A 1 116 ? -23.238 14.168 34.686 1.00 86.94 116 THR A C 1
ATOM 932 O O . THR A 1 116 ? -23.513 14.809 35.696 1.00 86.94 116 THR A O 1
ATOM 935 N N . THR A 1 117 ? -24.173 13.593 33.932 1.00 84.69 117 THR A N 1
ATOM 936 C CA . THR A 1 117 ? -25.602 13.622 34.258 1.00 84.69 117 THR A CA 1
ATOM 937 C C . THR A 1 117 ? -25.874 12.917 35.586 1.00 84.69 117 THR A C 1
ATOM 939 O O . THR A 1 117 ? -26.532 13.495 36.447 1.00 84.69 117 THR A O 1
ATOM 942 N N . ALA A 1 118 ? -25.309 11.726 35.815 1.00 79.06 118 ALA A N 1
ATOM 943 C CA . ALA A 1 118 ? -25.441 11.025 37.095 1.00 79.06 118 ALA A CA 1
ATOM 944 C C . ALA A 1 118 ? -24.911 11.863 38.274 1.00 79.06 118 ALA A C 1
ATOM 946 O O . ALA A 1 118 ? -25.589 11.982 39.295 1.00 79.06 118 ALA A O 1
ATOM 947 N N . LYS A 1 119 ? -23.754 12.523 38.104 1.00 77.75 119 LYS A N 1
ATOM 948 C CA . LYS A 1 119 ? -23.212 13.463 39.101 1.00 77.75 119 LYS A CA 1
ATOM 949 C C . LYS A 1 119 ? -24.117 14.678 39.323 1.00 77.75 119 LYS A C 1
ATOM 951 O O . LYS A 1 119 ? -24.330 15.058 40.466 1.00 77.75 119 LYS A O 1
ATOM 956 N N . HIS A 1 120 ? -24.660 15.275 38.261 1.00 78.56 120 HIS A N 1
ATOM 957 C CA . HIS A 1 120 ? -25.529 16.455 38.352 1.00 78.56 120 HIS A CA 1
ATOM 958 C C . HIS A 1 120 ? -26.816 16.167 39.135 1.00 78.56 120 HIS A C 1
ATOM 960 O O . HIS A 1 120 ? -27.276 17.001 39.909 1.00 78.56 120 HIS A O 1
ATOM 966 N N . TYR A 1 121 ? -27.395 14.978 38.964 1.00 77.81 121 TYR A N 1
ATOM 967 C CA . TYR A 1 121 ? -28.582 14.556 39.710 1.00 77.81 121 TYR A CA 1
ATOM 968 C C . TYR A 1 121 ? -28.256 13.924 41.077 1.00 77.81 121 TYR A C 1
ATOM 970 O O . TYR A 1 121 ? -29.147 13.349 41.697 1.00 77.81 121 TYR A O 1
ATOM 978 N N . ASN A 1 122 ? -27.007 14.030 41.561 1.00 74.81 122 ASN A N 1
ATOM 979 C CA . ASN A 1 122 ? -26.542 13.444 42.827 1.00 74.81 122 ASN A CA 1
ATOM 980 C C . ASN A 1 122 ? -26.850 11.939 42.960 1.00 74.81 122 ASN A C 1
ATOM 982 O O . ASN A 1 122 ? -27.028 11.413 44.060 1.00 74.81 122 ASN A O 1
ATOM 986 N N . VAL A 1 123 ? -26.909 11.224 41.835 1.00 75.06 123 VAL A N 1
ATOM 987 C CA . VAL A 1 123 ? -27.142 9.782 41.832 1.00 75.06 123 VAL A CA 1
ATOM 988 C C . VAL A 1 123 ? -25.803 9.103 42.095 1.00 75.06 123 VAL A C 1
ATOM 990 O O . VAL A 1 123 ? -24.868 9.219 41.301 1.00 75.06 123 VAL A O 1
ATOM 993 N N . SER A 1 124 ? -25.698 8.418 43.235 1.00 68.38 124 SER A N 1
ATOM 994 C CA . SER A 1 124 ? -24.515 7.625 43.584 1.00 68.38 124 SER A CA 1
ATOM 995 C C . SER A 1 124 ? -24.243 6.574 42.495 1.00 68.38 124 SER A C 1
ATOM 997 O O . SER A 1 124 ? -25.192 6.123 41.843 1.00 68.38 124 SER A O 1
ATOM 999 N N . PRO A 1 125 ? -22.981 6.158 42.270 1.00 79.00 125 PRO A N 1
ATOM 1000 C CA . PRO A 1 125 ? -22.673 5.085 41.333 1.00 79.00 125 PRO A CA 1
ATOM 1001 C C . PRO A 1 125 ? -23.588 3.878 41.557 1.00 79.00 125 PRO A C 1
ATOM 1003 O O . PRO A 1 125 ? -23.801 3.468 42.696 1.00 79.00 125 PRO A O 1
ATOM 1006 N N . VAL A 1 126 ? -24.106 3.291 40.473 1.00 79.25 126 VAL A N 1
ATOM 1007 C CA . VAL A 1 126 ? -25.083 2.184 40.533 1.00 79.25 126 VAL A CA 1
ATOM 1008 C C . VAL A 1 126 ? -24.603 1.052 41.444 1.00 79.25 126 VAL A C 1
ATOM 1010 O O . VAL A 1 126 ? -25.400 0.461 42.164 1.00 79.25 126 VAL A O 1
ATOM 1013 N N . ILE A 1 127 ? -23.294 0.787 41.462 1.00 81.50 127 ILE A N 1
ATOM 1014 C CA . ILE A 1 127 ? -22.677 -0.218 42.332 1.00 81.50 127 ILE A CA 1
ATOM 1015 C C . ILE A 1 127 ? -22.925 0.067 43.824 1.00 81.50 127 ILE A C 1
ATOM 1017 O O . ILE A 1 127 ? -23.271 -0.847 44.570 1.00 81.50 127 ILE A O 1
ATOM 1021 N N . ASP A 1 128 ? -22.829 1.327 44.249 1.00 82.81 128 ASP A N 1
ATOM 1022 C CA . ASP A 1 128 ? -23.016 1.736 45.641 1.00 82.81 128 ASP A CA 1
ATOM 1023 C C . ASP A 1 128 ? -24.494 1.690 46.020 1.00 82.81 128 ASP A C 1
ATOM 1025 O O . ASP A 1 128 ? -24.844 1.226 47.105 1.00 82.81 128 ASP A O 1
ATOM 1029 N N . THR A 1 129 ? -25.378 2.102 45.104 1.00 84.69 129 THR A N 1
ATOM 1030 C CA . THR A 1 129 ? -26.830 2.017 45.306 1.00 84.69 129 THR A CA 1
ATOM 1031 C C . THR A 1 129 ? -27.285 0.565 45.419 1.00 84.69 129 THR A C 1
ATOM 1033 O O . THR A 1 129 ? -28.046 0.229 46.321 1.00 84.69 129 THR A O 1
ATOM 1036 N N . VAL A 1 130 ? -26.785 -0.322 44.553 1.00 86.19 130 VAL A N 1
ATOM 1037 C CA . VAL A 1 130 ? -27.096 -1.759 44.599 1.00 86.19 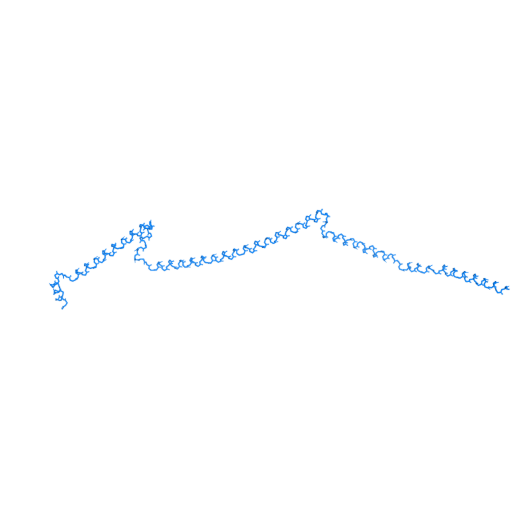130 VAL A CA 1
ATOM 1038 C C . VAL A 1 130 ? -26.557 -2.390 45.880 1.00 86.19 130 VAL A C 1
ATOM 1040 O O . VAL A 1 130 ? -27.267 -3.181 46.503 1.00 86.19 130 VAL A O 1
ATOM 1043 N N . ARG A 1 131 ? -25.346 -2.021 46.319 1.00 90.62 131 ARG A N 1
ATOM 1044 C CA . ARG A 1 131 ? -24.790 -2.502 47.592 1.00 90.62 131 ARG A CA 1
ATOM 1045 C C . ARG A 1 131 ? -25.653 -2.065 48.773 1.00 90.62 131 ARG A C 1
ATOM 1047 O O . ARG A 1 131 ? -26.048 -2.909 49.567 1.00 90.62 131 ARG A O 1
ATOM 1054 N N . LEU A 1 132 ? -26.014 -0.782 48.833 1.00 89.38 132 LEU A N 1
ATOM 1055 C CA . LEU A 1 132 ? -26.876 -0.235 49.880 1.00 89.38 132 LEU A CA 1
ATOM 1056 C C . LEU A 1 132 ? -28.232 -0.947 49.928 1.00 89.38 132 LEU A C 1
ATOM 1058 O O . LEU A 1 132 ? -28.671 -1.357 50.999 1.00 89.38 132 LEU A O 1
ATOM 1062 N N . VAL A 1 133 ? -28.884 -1.122 48.775 1.00 90.69 133 VAL A N 1
ATOM 1063 C CA . VAL A 1 133 ? -30.170 -1.828 48.694 1.00 90.69 133 VAL A CA 1
ATOM 1064 C C . VAL A 1 133 ? -30.007 -3.276 49.145 1.00 90.69 133 VAL A C 1
ATOM 1066 O O . VAL A 1 133 ? -30.841 -3.765 49.896 1.00 90.69 133 VAL A O 1
ATOM 1069 N N . THR A 1 134 ? -28.924 -3.950 48.757 1.00 93.75 134 THR A N 1
ATOM 1070 C CA . THR A 1 134 ? -28.640 -5.329 49.188 1.00 93.75 134 THR A CA 1
ATOM 1071 C C . THR A 1 134 ? -28.461 -5.418 50.704 1.00 93.75 134 THR A C 1
ATOM 1073 O O . THR A 1 134 ? -29.054 -6.292 51.338 1.00 93.75 134 THR A O 1
ATOM 1076 N N . ASP A 1 135 ? -27.712 -4.490 51.301 1.00 94.75 135 ASP A N 1
ATOM 1077 C CA . ASP A 1 135 ? -27.507 -4.415 52.750 1.00 94.75 135 ASP A CA 1
ATOM 1078 C C . ASP A 1 135 ? -28.833 -4.164 53.487 1.00 94.75 135 ASP A C 1
ATOM 1080 O O . ASP A 1 135 ? -29.136 -4.832 54.480 1.00 94.75 135 ASP A O 1
ATOM 1084 N N . GLN A 1 136 ? -29.670 -3.258 52.968 1.00 94.56 136 GLN A N 1
ATOM 1085 C CA . GLN A 1 136 ? -31.014 -2.999 53.495 1.00 94.56 136 GLN A CA 1
ATOM 1086 C C . GLN A 1 136 ? -31.915 -4.234 53.391 1.00 94.56 136 GLN A C 1
ATOM 1088 O O . GLN A 1 136 ? -32.616 -4.571 54.344 1.00 94.56 136 GLN A O 1
ATOM 1093 N N . LEU A 1 137 ? -31.867 -4.953 52.270 1.00 93.50 137 LEU A N 1
ATOM 1094 C CA . LEU A 1 137 ? -32.657 -6.164 52.045 1.00 93.50 137 LEU A CA 1
ATOM 1095 C C . LEU A 1 137 ? -32.222 -7.293 52.985 1.00 93.50 137 LEU A C 1
ATOM 1097 O O . LEU A 1 137 ? -33.063 -8.018 53.513 1.00 93.50 137 LEU A O 1
ATOM 1101 N N . LEU A 1 138 ? -30.921 -7.410 53.261 1.00 94.94 138 LEU A N 1
ATOM 1102 C CA . LEU A 1 138 ? -30.390 -8.334 54.264 1.00 94.94 138 LEU A CA 1
ATOM 1103 C C . LEU A 1 138 ? -30.815 -7.949 55.682 1.00 94.94 138 LEU A C 1
ATOM 1105 O O . LEU A 1 138 ? -31.159 -8.835 56.466 1.00 94.94 138 LEU A O 1
ATOM 1109 N N . ALA A 1 139 ? -30.818 -6.658 56.018 1.00 94.31 139 ALA A N 1
ATOM 1110 C CA . ALA A 1 139 ? -31.305 -6.178 57.308 1.00 94.31 139 ALA A CA 1
ATOM 1111 C C . ALA A 1 139 ? -32.794 -6.503 57.493 1.00 94.31 139 ALA A C 1
ATOM 1113 O O . ALA A 1 139 ? -33.159 -7.084 58.513 1.00 94.31 139 ALA A O 1
ATOM 1114 N N . ILE A 1 140 ? -33.622 -6.227 56.480 1.00 94.06 140 ILE A N 1
ATOM 1115 C CA . ILE A 1 140 ? -35.048 -6.582 56.475 1.00 94.06 140 ILE A CA 1
ATOM 1116 C C . ILE A 1 140 ? -35.217 -8.096 56.585 1.00 94.06 140 ILE A C 1
ATOM 1118 O O . ILE A 1 140 ? -35.973 -8.572 57.418 1.00 94.06 140 ILE A O 1
ATOM 1122 N N . LYS A 1 141 ? -34.468 -8.885 55.810 1.00 94.19 141 LYS A N 1
ATOM 1123 C CA . LYS A 1 141 ? -34.536 -10.347 55.895 1.00 94.19 141 LYS A CA 1
ATOM 1124 C C . LYS A 1 141 ? -34.232 -10.839 57.310 1.00 94.19 141 LYS A C 1
ATOM 1126 O O . LYS A 1 141 ? -34.955 -11.695 57.806 1.00 94.19 141 LYS A O 1
ATOM 1131 N N . ARG A 1 142 ? -33.205 -10.284 57.968 1.00 92.69 142 ARG A N 1
ATOM 1132 C CA . ARG A 1 142 ? -32.859 -10.618 59.359 1.00 92.69 142 ARG A CA 1
ATOM 1133 C C . ARG A 1 142 ? -33.976 -10.246 60.327 1.00 92.69 142 ARG A C 1
ATOM 1135 O O . ARG A 1 142 ? -34.305 -11.062 61.187 1.00 92.69 142 ARG A O 1
ATOM 1142 N N . THR A 1 143 ? -34.560 -9.054 60.201 1.00 91.31 143 THR A N 1
ATOM 1143 C CA . THR A 1 143 ? -35.671 -8.644 61.070 1.00 91.31 143 THR A CA 1
ATOM 1144 C C . THR A 1 143 ? -36.908 -9.497 60.826 1.00 91.31 143 THR A C 1
ATOM 1146 O O . THR A 1 143 ? -37.513 -9.930 61.797 1.00 91.31 143 THR A O 1
ATOM 1149 N N . THR A 1 144 ? -37.232 -9.839 59.578 1.00 89.44 144 THR A N 1
ATOM 1150 C CA . THR A 1 144 ? -38.327 -10.758 59.251 1.00 89.44 144 THR A CA 1
ATOM 1151 C C . THR A 1 144 ? -38.080 -12.150 59.819 1.00 89.44 144 THR A C 1
ATOM 1153 O O . THR A 1 144 ? -38.974 -12.687 60.453 1.00 89.44 144 THR A O 1
ATOM 1156 N N . THR A 1 145 ? -36.878 -12.723 59.683 1.00 89.38 145 THR A N 1
ATOM 1157 C CA . THR A 1 145 ? -36.574 -14.036 60.285 1.00 89.38 145 THR A CA 1
ATOM 1158 C C . THR A 1 145 ? -36.607 -14.001 61.809 1.00 89.38 145 THR A C 1
ATOM 1160 O O . THR A 1 145 ? -37.068 -14.953 62.426 1.00 89.38 145 THR A O 1
ATOM 1163 N N . ASN A 1 146 ? -36.156 -12.902 62.423 1.00 87.44 146 ASN A N 1
ATOM 1164 C CA . ASN A 1 146 ? -36.186 -12.742 63.873 1.00 87.44 146 ASN A CA 1
ATOM 1165 C C . ASN A 1 146 ? -37.631 -12.599 64.369 1.00 87.44 146 ASN A C 1
ATOM 1167 O O . ASN A 1 146 ? -38.043 -13.331 65.261 1.00 87.44 146 ASN A O 1
ATOM 1171 N N . LEU A 1 147 ? -38.437 -11.756 63.718 1.00 84.69 147 LEU A N 1
ATOM 1172 C CA . LEU A 1 147 ? -39.873 -11.667 63.971 1.00 84.69 147 LEU A CA 1
ATOM 1173 C C . LEU A 1 147 ? -40.546 -13.023 63.776 1.00 84.69 147 LEU A C 1
ATOM 1175 O O . LEU A 1 147 ? -41.283 -13.443 64.647 1.00 84.69 147 LEU A O 1
ATOM 1179 N N . GLN A 1 148 ? -40.238 -13.755 62.709 1.00 81.62 148 GLN A N 1
ATOM 1180 C CA . GLN A 1 148 ? -40.809 -15.076 62.452 1.00 81.62 148 GLN A CA 1
ATOM 1181 C C . GLN A 1 148 ? -40.385 -16.130 63.488 1.00 81.62 148 GLN A C 1
ATOM 1183 O O . GLN A 1 148 ? -41.144 -17.052 63.748 1.00 81.62 148 GLN A O 1
ATOM 1188 N N . SER A 1 149 ? -39.213 -15.978 64.114 1.00 78.44 149 SER A N 1
ATOM 1189 C CA . SER A 1 149 ? -38.790 -16.809 65.251 1.00 78.44 149 SER A CA 1
ATOM 1190 C C . SER A 1 149 ? -39.381 -16.373 66.598 1.00 78.44 149 SER A C 1
ATOM 1192 O O . SER A 1 149 ? -39.501 -17.191 67.502 1.00 78.44 149 SER A O 1
ATOM 1194 N N . GLN A 1 150 ? -39.740 -15.092 66.745 1.00 76.25 150 GLN A N 1
ATOM 1195 C CA . GLN A 1 150 ? -40.421 -14.538 67.925 1.00 76.25 150 GLN A CA 1
ATOM 1196 C C . GLN A 1 150 ? -41.943 -14.702 67.857 1.00 76.25 150 GLN A C 1
ATOM 1198 O O . GLN A 1 150 ? -42.625 -14.646 68.881 1.00 76.25 150 GLN A O 1
ATOM 1203 N N . VAL A 1 151 ? -42.470 -14.890 66.648 1.00 70.06 151 VAL A N 1
ATOM 1204 C CA . VAL A 1 151 ? -43.819 -15.358 66.351 1.00 70.06 151 VAL A CA 1
ATOM 1205 C C . VAL A 1 151 ? -43.885 -16.801 66.834 1.00 70.06 151 VAL A C 1
ATOM 1207 O O . VAL A 1 151 ? -43.590 -17.764 66.135 1.00 70.06 151 VAL A O 1
ATOM 1210 N N . ASP A 1 152 ? -44.204 -16.906 68.114 1.00 65.31 152 ASP A N 1
ATOM 1211 C CA . ASP A 1 152 ? -44.467 -18.141 68.822 1.00 65.31 152 ASP A CA 1
ATOM 1212 C C . ASP A 1 152 ? -45.812 -18.658 68.299 1.00 65.31 152 ASP A C 1
ATOM 1214 O O . ASP A 1 152 ? -46.887 -18.192 68.692 1.00 65.31 152 ASP A O 1
ATOM 1218 N N . ASP A 1 153 ? -45.743 -19.554 67.317 1.00 64.44 153 ASP A N 1
ATOM 1219 C CA . ASP A 1 153 ? -46.898 -20.114 66.608 1.00 64.44 153 ASP A CA 1
ATOM 1220 C C . ASP A 1 153 ? -47.892 -20.765 67.598 1.00 64.44 153 ASP A C 1
ATOM 1222 O O . ASP A 1 153 ? -49.097 -20.810 67.353 1.00 64.44 153 ASP A O 1
ATOM 1226 N N . GLU A 1 154 ? -47.406 -21.194 68.771 1.00 61.44 154 GLU A N 1
ATOM 1227 C CA . GLU A 1 154 ? -48.228 -21.617 69.908 1.00 61.44 154 GLU A CA 1
ATOM 1228 C C . GLU A 1 154 ? -48.957 -20.469 70.616 1.00 61.44 154 GLU A C 1
ATOM 1230 O O . GLU A 1 154 ? -50.135 -20.626 70.922 1.00 61.44 154 GLU A O 1
ATOM 1235 N N . LYS A 1 155 ? -48.338 -19.304 70.856 1.00 62.94 155 LYS A N 1
ATOM 1236 C CA . LYS A 1 155 ? -49.032 -18.161 71.490 1.00 62.94 155 LYS A CA 1
ATOM 1237 C C . LYS A 1 155 ? -50.094 -17.562 70.579 1.00 62.94 155 LYS A C 1
ATOM 1239 O O . LYS A 1 155 ? -51.153 -17.167 71.053 1.00 62.94 155 LYS A O 1
ATOM 1244 N N . LEU A 1 156 ? -49.862 -17.541 69.268 1.00 62.50 156 LEU A N 1
ATOM 1245 C CA . LEU A 1 156 ? -50.887 -17.142 68.296 1.00 62.50 156 LEU A CA 1
ATOM 1246 C C . LEU A 1 156 ? -52.051 -18.139 68.240 1.00 62.50 156 LEU A C 1
ATOM 1248 O O . LEU A 1 156 ? -53.205 -17.717 68.173 1.00 62.50 156 LEU A O 1
ATOM 1252 N N . LYS A 1 157 ? -51.775 -19.444 68.364 1.00 62.12 157 LYS A N 1
ATOM 1253 C CA . LYS A 1 157 ? -52.818 -20.468 68.541 1.00 62.12 157 LYS A CA 1
ATOM 1254 C C . LYS A 1 157 ? -53.541 -20.334 69.882 1.00 62.12 157 LYS A C 1
ATOM 1256 O O . LYS A 1 157 ? -54.749 -20.526 69.918 1.00 62.12 157 LYS A O 1
ATOM 1261 N N . GLN A 1 158 ? -52.865 -19.923 70.957 1.00 60.25 158 GLN A N 1
ATOM 1262 C CA . GLN A 1 158 ? -53.516 -19.612 72.237 1.00 60.25 158 GLN A CA 1
ATOM 1263 C C . GLN A 1 158 ? -54.523 -18.461 72.085 1.00 60.25 158 GLN A C 1
ATOM 1265 O O . GLN A 1 158 ? -55.627 -18.566 72.603 1.00 60.25 158 GLN A O 1
ATOM 1270 N N . PHE A 1 159 ? -54.225 -17.418 71.301 1.00 57.94 159 PHE A N 1
ATOM 1271 C CA . PHE A 1 159 ? -55.207 -16.363 70.998 1.00 57.94 159 PHE A CA 1
ATOM 1272 C C . PHE A 1 159 ? -56.374 -16.827 70.112 1.00 57.94 159 PHE A C 1
ATOM 1274 O O . PHE A 1 159 ? -57.461 -16.268 70.224 1.00 57.94 159 PHE A O 1
ATOM 1281 N N . ALA A 1 160 ? -56.189 -17.860 69.283 1.00 58.22 160 ALA A N 1
ATOM 1282 C CA . ALA A 1 160 ? -57.291 -18.505 68.563 1.00 58.22 160 ALA A CA 1
ATOM 1283 C C . ALA A 1 160 ? -58.162 -19.388 69.484 1.00 58.22 160 ALA A C 1
ATOM 1285 O O . ALA A 1 160 ? -59.364 -19.497 69.264 1.00 58.22 160 ALA A O 1
ATOM 1286 N N . ILE A 1 161 ? -57.577 -19.977 70.535 1.00 56.34 161 ILE A N 1
ATOM 1287 C CA . ILE A 1 161 ? -58.270 -20.839 71.512 1.00 56.34 161 ILE A CA 1
ATOM 1288 C C . ILE A 1 161 ? -58.993 -20.015 72.597 1.00 56.34 161 ILE A C 1
ATOM 1290 O O . ILE A 1 161 ? -60.047 -20.422 73.078 1.00 56.34 161 ILE A O 1
ATOM 1294 N N . ILE A 1 162 ? -58.500 -18.818 72.941 1.00 54.12 162 ILE A N 1
ATOM 1295 C CA . ILE A 1 162 ? -59.145 -17.914 73.920 1.00 54.12 162 ILE A CA 1
ATOM 1296 C C . ILE A 1 162 ? -60.523 -17.405 73.435 1.00 54.12 162 ILE A C 1
ATOM 1298 O O . ILE A 1 162 ? -61.290 -16.855 74.227 1.00 54.12 162 ILE A O 1
ATOM 1302 N N . SER A 1 163 ? -60.893 -17.625 72.167 1.00 56.06 163 SER A N 1
ATOM 1303 C CA . SER A 1 163 ? -62.203 -17.215 71.645 1.00 56.06 163 SER A CA 1
ATOM 1304 C C . SER A 1 163 ? -63.400 -17.991 72.210 1.00 56.06 163 SER A C 1
ATOM 1306 O O . SER A 1 163 ? -64.514 -17.531 72.006 1.00 56.06 163 SER A O 1
ATOM 1308 N N . ASP A 1 164 ? -63.239 -19.107 72.930 1.00 63.41 164 ASP A N 1
ATOM 1309 C CA . ASP A 1 164 ? -64.394 -19.998 73.158 1.00 63.41 164 ASP A CA 1
ATOM 1310 C C . ASP A 1 164 ? -64.911 -20.067 74.608 1.00 63.41 164 ASP A C 1
ATOM 1312 O O . ASP A 1 164 ? -66.070 -20.393 74.839 1.00 63.41 164 ASP A O 1
ATOM 1316 N N . GLU A 1 165 ? -64.135 -19.696 75.633 1.00 67.12 165 GLU A N 1
ATOM 1317 C CA . GLU A 1 165 ? -64.643 -19.802 77.019 1.00 67.12 165 GLU A CA 1
ATOM 1318 C C . GLU A 1 165 ? -65.706 -18.745 77.340 1.00 67.12 165 GLU A C 1
ATOM 1320 O O . GLU A 1 165 ? -66.718 -19.023 77.988 1.00 67.12 165 GLU A O 1
ATOM 1325 N N . ARG A 1 166 ? -65.501 -17.513 76.862 1.00 65.75 166 ARG A N 1
ATOM 1326 C CA . ARG A 1 166 ? -66.438 -16.409 77.101 1.00 65.75 166 ARG A CA 1
ATOM 1327 C C . ARG A 1 166 ? -67.686 -16.536 76.227 1.00 65.75 166 ARG A C 1
ATOM 1329 O O . ARG A 1 166 ? -68.781 -16.227 76.693 1.00 65.75 166 ARG A O 1
ATOM 1336 N N . GLU A 1 167 ? -67.529 -17.019 74.997 1.00 72.38 167 GLU A N 1
ATOM 1337 C CA . GLU A 1 167 ? -68.626 -17.282 74.061 1.00 72.38 167 GLU A CA 1
ATOM 1338 C C . GLU A 1 167 ? -69.466 -18.494 74.500 1.00 72.38 167 GLU A C 1
ATOM 1340 O O . GLU A 1 167 ? -70.698 -18.416 74.515 1.00 72.38 167 GLU A O 1
ATOM 1345 N N . SER A 1 168 ? -68.822 -19.553 75.002 1.00 74.50 168 SER A N 1
ATOM 1346 C CA . SER A 1 168 ? -69.479 -20.703 75.639 1.00 74.50 168 SER A CA 1
ATOM 1347 C C . SER A 1 168 ? -70.225 -20.319 76.922 1.00 74.50 168 SER A C 1
ATOM 1349 O O . SER A 1 168 ? -71.383 -20.709 77.112 1.00 74.50 168 SER A O 1
ATOM 1351 N N . PHE A 1 169 ? -69.632 -19.482 77.784 1.00 80.81 169 PHE A N 1
ATOM 1352 C CA . PHE A 1 169 ? -70.308 -18.993 78.990 1.00 80.81 169 PHE A CA 1
ATOM 1353 C C . PHE A 1 169 ? -71.547 -18.154 78.654 1.00 80.81 169 PHE A C 1
ATOM 1355 O O . PHE A 1 169 ? -72.614 -18.376 79.230 1.00 80.81 169 PHE A O 1
ATOM 1362 N N . VAL A 1 170 ? -71.432 -17.219 77.702 1.00 80.38 170 VAL A N 1
ATOM 1363 C CA . VAL A 1 170 ? -72.562 -16.390 77.255 1.00 80.38 170 VAL A CA 1
ATOM 1364 C C . VAL A 1 170 ? -73.643 -17.253 76.607 1.00 80.38 170 VAL A C 1
ATOM 1366 O O . VAL A 1 170 ? -74.811 -17.106 76.962 1.00 80.38 170 VAL A O 1
ATOM 1369 N N . SER A 1 171 ? -73.275 -18.201 75.742 1.00 80.44 171 SER A N 1
ATOM 1370 C CA . SER A 1 171 ? -74.227 -19.134 75.126 1.00 80.44 171 SER A CA 1
ATOM 1371 C C . SER A 1 171 ? -74.969 -19.958 76.176 1.00 80.44 171 SER A C 1
ATOM 1373 O O . SER A 1 171 ? -76.194 -20.041 76.132 1.00 80.44 171 SER A O 1
ATOM 1375 N N . THR A 1 172 ? -74.263 -20.485 77.180 1.00 83.56 172 THR A N 1
ATOM 1376 C CA . THR A 1 172 ? -74.871 -21.253 78.279 1.00 83.56 172 THR A CA 1
ATOM 1377 C C . THR A 1 172 ? -75.813 -20.390 79.125 1.00 83.56 172 THR A C 1
ATOM 1379 O O . THR A 1 172 ? -76.901 -20.833 79.491 1.00 83.56 172 THR A O 1
ATOM 1382 N N . MET A 1 173 ? -75.435 -19.141 79.420 1.00 83.69 173 MET A N 1
ATOM 1383 C CA . MET A 1 173 ? -76.280 -18.197 80.163 1.00 83.69 173 MET A CA 1
ATOM 1384 C C . MET A 1 173 ? -77.562 -17.838 79.403 1.00 83.69 173 MET A C 1
ATOM 1386 O O . MET A 1 173 ? -78.648 -17.858 79.984 1.00 83.69 173 MET A O 1
ATOM 1390 N N . VAL A 1 174 ? -77.449 -17.562 78.101 1.00 84.38 174 VAL A N 1
ATOM 1391 C CA . VAL A 1 174 ? -78.593 -17.246 77.233 1.00 84.38 174 VAL A CA 1
ATOM 1392 C C . VAL A 1 174 ? -79.531 -18.448 77.098 1.00 84.38 174 VAL A C 1
ATOM 1394 O O . VAL A 1 174 ? -80.752 -18.284 77.171 1.00 84.38 174 VAL A O 1
ATOM 1397 N N . LEU A 1 175 ? -78.987 -19.663 76.967 1.00 83.81 175 LEU A N 1
ATOM 1398 C CA . LEU A 1 175 ? -79.779 -20.895 76.903 1.00 83.81 175 LEU A CA 1
ATOM 1399 C C . LEU A 1 175 ? -80.572 -21.113 78.200 1.00 83.81 175 LEU A C 1
ATOM 1401 O O . LEU A 1 175 ? -81.776 -21.352 78.177 1.00 83.81 175 LEU A O 1
ATOM 1405 N N . ARG A 1 176 ? -79.925 -20.905 79.349 1.00 82.38 176 ARG A N 1
ATOM 1406 C CA . ARG A 1 176 ? -80.560 -21.045 80.663 1.00 82.38 176 ARG A CA 1
ATOM 1407 C C . ARG A 1 176 ? -81.666 -20.011 80.898 1.00 82.38 176 ARG A C 1
ATOM 1409 O O . ARG A 1 176 ? -82.710 -20.346 81.452 1.00 82.38 176 ARG A O 1
ATOM 1416 N N . GLN A 1 177 ? -81.471 -18.766 80.455 1.00 79.25 177 GLN A N 1
ATOM 1417 C CA . GLN A 1 177 ? -82.516 -17.735 80.515 1.00 79.25 177 GLN A CA 1
ATOM 1418 C C . GLN A 1 177 ? -83.696 -18.042 79.590 1.00 79.25 177 GLN A C 1
ATOM 1420 O O . GLN A 1 177 ? -84.847 -17.834 79.972 1.00 79.25 177 GLN A O 1
ATOM 1425 N N . THR A 1 178 ? -83.435 -18.541 78.381 1.00 79.75 178 THR A N 1
ATOM 1426 C CA . THR A 1 178 ? -84.508 -18.905 77.445 1.00 79.75 178 THR A CA 1
ATOM 1427 C C . THR A 1 178 ? -85.301 -20.118 77.924 1.00 79.75 178 THR A C 1
ATOM 1429 O O . THR A 1 178 ? -86.520 -20.136 77.764 1.00 79.75 178 THR A O 1
ATOM 1432 N N . GLU A 1 179 ? -84.665 -21.091 78.576 1.00 80.69 179 GLU A N 1
ATOM 1433 C CA . GLU A 1 179 ? -85.357 -22.201 79.245 1.00 80.69 179 GLU A CA 1
ATOM 1434 C C . GLU A 1 179 ? -86.210 -21.731 80.430 1.00 80.69 179 GLU A C 1
ATOM 1436 O O . GLU A 1 179 ? -87.368 -22.133 80.543 1.00 80.69 179 GLU A O 1
ATOM 1441 N N . GLN A 1 180 ? -85.693 -20.829 81.273 1.00 78.12 180 GLN A N 1
ATOM 1442 C CA . GLN A 1 180 ? -86.468 -20.241 82.373 1.00 78.12 180 GLN A CA 1
ATOM 1443 C C . GLN A 1 180 ? -87.690 -19.461 81.870 1.00 78.12 180 GLN A C 1
ATOM 1445 O O . GLN A 1 180 ? -88.776 -19.613 82.426 1.00 78.12 180 GLN A O 1
ATOM 1450 N N . MET A 1 181 ? -87.549 -18.683 80.791 1.00 74.44 181 MET A N 1
ATOM 1451 C CA . MET A 1 181 ? -88.684 -17.980 80.184 1.00 74.44 181 MET A CA 1
ATOM 1452 C C . MET A 1 181 ? -89.706 -18.939 79.559 1.00 74.44 181 MET A C 1
ATOM 1454 O O . MET A 1 181 ? -90.905 -18.701 79.678 1.00 74.44 181 MET A O 1
ATOM 1458 N N . LYS A 1 182 ? -89.270 -20.044 78.938 1.00 74.00 182 LYS A N 1
ATOM 1459 C CA . LYS A 1 182 ? -90.186 -21.071 78.408 1.00 74.00 182 LYS A CA 1
ATOM 1460 C C . LYS A 1 182 ? -90.958 -21.795 79.511 1.00 74.00 182 LYS A C 1
ATOM 1462 O O . LYS A 1 182 ? -92.147 -22.034 79.342 1.00 74.00 182 LYS A O 1
ATOM 1467 N N . MET A 1 183 ? -90.310 -22.108 80.633 1.00 71.81 183 MET A N 1
ATOM 1468 C CA . MET A 1 183 ? -90.968 -22.724 81.795 1.00 71.81 183 MET A CA 1
ATOM 1469 C C . MET A 1 183 ? -92.019 -21.780 82.396 1.00 71.81 183 MET A C 1
ATOM 1471 O O . MET A 1 183 ? -93.135 -22.205 82.668 1.00 71.81 183 MET A O 1
ATOM 1475 N N . GLN A 1 184 ? -91.720 -20.479 82.484 1.00 63.62 184 GLN A N 1
ATOM 1476 C CA . GLN A 1 184 ? -92.685 -19.465 82.931 1.00 63.62 184 GLN A CA 1
ATOM 1477 C C . GLN A 1 184 ? -93.855 -19.254 81.952 1.00 63.62 184 GLN A C 1
ATOM 1479 O O . GLN A 1 184 ? -94.944 -18.890 82.381 1.00 63.62 184 GLN A O 1
ATOM 1484 N N . GLN A 1 185 ? -93.657 -19.503 80.653 1.00 59.06 185 GLN A N 1
ATOM 1485 C CA . GLN A 1 185 ? -94.725 -19.474 79.642 1.00 59.06 185 GLN A CA 1
ATOM 1486 C C . GLN A 1 185 ? -95.567 -20.761 79.583 1.00 59.06 185 GLN A C 1
ATOM 1488 O O . GLN A 1 185 ? -96.600 -20.761 78.925 1.00 59.06 185 GLN A O 1
ATOM 1493 N N . HIS A 1 186 ? -95.139 -21.856 80.220 1.00 58.66 186 HIS A N 1
ATOM 1494 C CA . HIS A 1 186 ? -95.923 -23.097 80.338 1.00 58.66 186 HIS A CA 1
ATOM 1495 C C . HIS A 1 186 ? -96.704 -23.202 81.659 1.00 58.66 186 HIS A C 1
ATOM 1497 O O . HIS A 1 186 ? -97.525 -24.104 81.800 1.00 58.66 186 HIS A O 1
ATOM 1503 N N . GLU A 1 187 ? -96.475 -22.288 82.607 1.00 53.22 187 GLU A N 1
ATOM 1504 C CA . GLU A 1 187 ? -97.215 -22.180 83.876 1.00 53.22 187 GLU A CA 1
ATOM 1505 C C . GLU A 1 187 ? -98.290 -21.063 83.874 1.00 53.22 187 GLU A C 1
ATOM 1507 O O . GLU A 1 187 ? -98.870 -20.771 84.921 1.00 53.22 187 GLU A O 1
ATOM 1512 N N . GLN A 1 188 ? -98.585 -20.458 82.712 1.00 45.91 188 GLN A N 1
ATOM 1513 C CA . GLN A 1 188 ? -99.731 -19.558 82.471 1.00 45.91 188 GLN A CA 1
ATOM 1514 C C . GLN A 1 188 ? -100.725 -20.196 81.501 1.00 45.91 188 GLN A C 1
ATOM 1516 O O . GLN A 1 188 ? -101.943 -20.006 81.720 1.00 45.91 188 GLN A O 1
#

Radius of gyration: 64.17 Å; chains: 1; bounding box: 150×46×152 Å

Foldseek 3Di:
DVVVVQVVVCVVVVHGVVVVVVVVVVVVVVVVVVVLVVVLVVVCVVPVDNVVSVVVSPPVDDPVVVVVVVVVVVVVVVVVVVVVVVVVVVVVVVVVVVVVVVVVVVVVVVVVVVVVVCVVVVNDPPVVVVVVVVVVVVVVVVVVVVVVVVPPVVVVVVVVVVVPPVVVVVVVVVVVVVVVVVVVVVVD

InterPro domains:
  IPR008685 Centromere protein Mis12 [PF05859] (8-51)
  IPR008685 Centromere protein Mis12 [PF05859] (54-171)
  IPR008685 Centromere protein Mis12 [PTHR14527] (1-57)

Secondary structure (DSSP, 8-state):
-HHHHHHHHHHHHSS-HHHHHHHHHHHHHHHHHHHHHHHHHHHHHHH--HHHHHHHH-TT--HHHHHHHHHHHHHHHHHHHHHHHHHHHHHHHHHHHHHHHHHHHHHHHHHHHHHHHHHHTT---HHHHHHHHHHHHHHHHHHHHHHHHHS-HHHHHHHHHTTSHHHHHHHHHHHHHHHHHHHHHH--